Protein AF-A0A1W1YZW9-F1 (afdb_monomer)

Mean predicted aligned error: 17.68 Å

Secondary structure (DSSP, 8-state):
--------HHHHHHHHHHHTT-S-HHHHHHHHHHHHH-HHHHHHHHHHHHHHHHHHHHHHHHHHHHHHHHTT---------PPPP---TTSHHHHHHHHHHHHHHHHHTTS-HHHHHHHHH-------------SS-HHHHHHHHHHHTT-HHHHHHHHHHHHTT-TT-HHHHHHHHHHHHHTT-HHHHHHHHHHHHH-TTSTTHHHHHHHHHHHHHHTT-HHHHHHHHHHH--HHHHHHHHHHH-

Nearest PDB structures (foldseek):
  8ye5-assembly1_A  TM=8.222E-01  e=6.261E-03  Dehalobacter sp.
  8ye5-assembly1_B  TM=8.211E-01  e=6.557E-03  Dehalobacter sp.
  2ho1-assembly1_A  TM=9.171E-01  e=5.766E-02  Pseudomonas aeruginosa PAO1
  5lyn-assembly1_B  TM=6.777E-01  e=1.990E-02  Saccharomyces cerevisiae
  5lyp-assembly1_A  TM=6.737E-01  e=2.183E-02  Saccharomyces cerevisiae

Radius of gyration: 27.28 Å; Cα contacts (8 Å, |Δi|>4): 189; chains: 1; bounding box: 80×36×80 Å

pLDDT: mean 80.37, std 17.97, range [36.59, 98.19]

Organism: NCBI:txid504486

Structure (mmCIF, N/CA/C/O backbone):
data_AF-A0A1W1YZW9-F1
#
_entry.id   AF-A0A1W1YZW9-F1
#
loop_
_atom_site.group_PDB
_atom_site.id
_atom_site.type_symbol
_atom_site.label_atom_id
_atom_site.label_alt_id
_atom_site.label_comp_id
_atom_site.label_asym_id
_atom_site.label_entity_id
_atom_site.label_seq_id
_atom_site.pdbx_PDB_ins_code
_atom_site.Cartn_x
_atom_site.Cartn_y
_atom_site.Cartn_z
_atom_site.occupancy
_atom_site.B_iso_or_equiv
_atom_site.auth_seq_id
_atom_site.auth_comp_id
_atom_site.auth_asym_id
_atom_site.auth_atom_id
_atom_site.pdbx_PDB_model_num
ATOM 1 N N . MET A 1 1 ? 0.156 10.200 -59.600 1.00 37.00 1 MET A N 1
ATOM 2 C CA . MET A 1 1 ? 1.000 10.326 -58.395 1.00 37.00 1 MET A CA 1
ATOM 3 C C . MET A 1 1 ? 0.317 9.485 -57.343 1.00 37.00 1 MET A C 1
ATOM 5 O O . MET A 1 1 ? -0.665 9.929 -56.770 1.00 37.00 1 MET A O 1
ATOM 9 N N . GLU A 1 2 ? 0.715 8.224 -57.240 1.00 39.84 2 GLU A N 1
ATOM 10 C CA .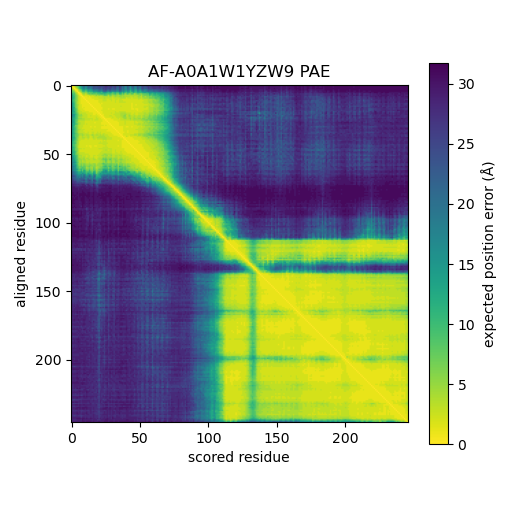 GLU A 1 2 ? 0.043 7.219 -56.419 1.00 39.84 2 GLU A CA 1
ATOM 11 C C . GLU A 1 2 ? 1.019 6.669 -55.372 1.00 39.84 2 GLU A C 1
ATOM 13 O O . GLU A 1 2 ? 2.175 6.396 -55.685 1.00 39.84 2 GLU A O 1
ATOM 18 N N . THR A 1 3 ? 0.473 6.527 -54.158 1.00 47.38 3 THR A N 1
ATOM 19 C CA . THR A 1 3 ? 0.883 5.701 -53.006 1.00 47.38 3 THR A CA 1
ATOM 20 C C . THR A 1 3 ? 2.141 6.072 -52.207 1.00 47.38 3 THR A C 1
ATOM 22 O O . THR A 1 3 ? 3.230 5.621 -52.531 1.00 47.38 3 THR A O 1
ATOM 25 N N . GLU A 1 4 ? 1.963 6.748 -51.060 1.00 48.66 4 GLU A N 1
ATOM 26 C CA . GLU A 1 4 ? 2.991 6.839 -49.996 1.00 48.66 4 GLU A CA 1
ATOM 27 C C . GLU A 1 4 ? 2.419 6.742 -48.556 1.00 48.66 4 GLU A C 1
ATOM 29 O O . GLU A 1 4 ? 3.016 7.213 -47.596 1.00 48.66 4 GLU A O 1
ATOM 34 N N . HIS A 1 5 ? 1.254 6.104 -48.375 1.00 52.72 5 HIS A N 1
ATOM 35 C CA . HIS A 1 5 ? 0.640 5.879 -47.049 1.00 52.72 5 HIS A CA 1
ATOM 36 C C . HIS A 1 5 ? 0.475 4.396 -46.680 1.00 52.72 5 HIS A C 1
ATOM 38 O O . HIS A 1 5 ? -0.314 4.058 -45.802 1.00 52.72 5 HIS A O 1
ATOM 44 N N . ASN A 1 6 ? 1.196 3.488 -47.342 1.00 61.97 6 ASN A N 1
ATOM 45 C CA . ASN A 1 6 ? 1.052 2.057 -47.084 1.00 61.97 6 ASN A CA 1
ATOM 46 C C . ASN A 1 6 ? 2.162 1.561 -46.145 1.00 61.97 6 ASN A C 1
ATOM 48 O O . ASN A 1 6 ? 3.298 1.359 -46.569 1.00 61.97 6 ASN A O 1
ATOM 52 N N . ILE A 1 7 ? 1.839 1.392 -44.861 1.00 71.50 7 ILE A N 1
ATOM 53 C CA . ILE A 1 7 ? 2.730 0.759 -43.881 1.00 71.50 7 ILE A CA 1
ATOM 54 C C . ILE A 1 7 ? 2.711 -0.751 -44.154 1.00 71.50 7 ILE A C 1
ATOM 56 O O . ILE A 1 7 ? 1.652 -1.376 -44.116 1.00 71.50 7 ILE A O 1
ATOM 60 N N . SER A 1 8 ? 3.873 -1.344 -44.441 1.00 82.19 8 SER A N 1
ATOM 61 C CA . SER A 1 8 ? 4.000 -2.805 -44.561 1.00 82.19 8 SER A CA 1
ATOM 62 C C . SER A 1 8 ? 3.572 -3.485 -43.259 1.00 82.19 8 SER A C 1
ATOM 64 O O . SER A 1 8 ? 3.849 -2.965 -42.180 1.00 82.19 8 SER A O 1
ATOM 66 N N . GLN A 1 9 ? 2.963 -4.669 -43.337 1.00 76.75 9 GLN A N 1
ATOM 67 C CA . GLN A 1 9 ? 2.585 -5.440 -42.151 1.00 76.75 9 GLN A CA 1
ATOM 68 C C . GLN A 1 9 ? 3.781 -5.670 -41.209 1.00 76.75 9 GLN A C 1
ATOM 70 O O . GLN A 1 9 ? 3.662 -5.473 -40.005 1.00 76.75 9 GLN A O 1
ATOM 75 N N . GLU A 1 10 ? 4.954 -5.992 -41.754 1.00 81.31 10 GLU A N 1
ATOM 76 C CA . GLU A 1 10 ? 6.184 -6.184 -40.972 1.00 81.31 10 GLU A CA 1
ATOM 77 C C . GLU A 1 10 ? 6.614 -4.897 -40.246 1.00 81.31 10 GLU A C 1
ATOM 79 O O . GLU A 1 10 ? 7.049 -4.919 -39.089 1.00 81.31 10 GLU A O 1
ATOM 84 N N . LEU A 1 11 ? 6.456 -3.750 -40.915 1.00 83.88 11 LEU A N 1
ATOM 85 C CA . LEU A 1 11 ? 6.762 -2.447 -40.337 1.00 83.88 11 LEU A CA 1
ATOM 86 C C . LEU A 1 11 ? 5.759 -2.096 -39.236 1.00 83.88 11 LEU A C 1
ATOM 88 O O . LEU A 1 11 ? 6.175 -1.658 -38.169 1.00 83.88 11 LEU A O 1
ATOM 92 N N . LEU A 1 12 ? 4.466 -2.349 -39.452 1.00 83.69 12 LEU A N 1
ATOM 93 C CA . LEU A 1 12 ? 3.428 -2.152 -38.443 1.00 83.69 12 LEU A CA 1
ATOM 94 C C . LEU A 1 12 ? 3.688 -3.013 -37.204 1.00 83.69 12 LEU A C 1
ATOM 96 O O . LEU A 1 12 ? 3.679 -2.488 -36.098 1.00 83.69 12 LEU A O 1
ATOM 100 N N . GLU A 1 13 ? 3.989 -4.302 -37.371 1.00 85.69 13 GLU A N 1
ATOM 101 C CA . GLU A 1 13 ? 4.309 -5.209 -36.260 1.00 85.69 13 GLU A CA 1
ATOM 102 C C . GLU A 1 13 ? 5.545 -4.741 -35.482 1.00 85.69 13 GLU A C 1
ATOM 104 O O . GLU A 1 13 ? 5.588 -4.815 -34.253 1.00 85.69 13 GLU A O 1
ATOM 109 N N . THR A 1 14 ? 6.542 -4.207 -36.187 1.00 87.62 14 THR A N 1
ATOM 110 C CA . THR A 1 14 ? 7.737 -3.617 -35.574 1.00 87.62 14 THR A CA 1
ATOM 111 C C . THR A 1 14 ? 7.384 -2.347 -34.795 1.00 87.62 14 THR A C 1
ATOM 113 O O . THR A 1 14 ? 7.753 -2.215 -33.629 1.00 87.62 14 THR A O 1
ATOM 116 N N . ILE A 1 15 ? 6.594 -1.439 -35.372 1.00 89.19 15 ILE A N 1
ATOM 117 C CA . ILE A 1 15 ? 6.104 -0.239 -34.677 1.00 89.19 15 ILE A CA 1
ATOM 118 C C . ILE A 1 15 ? 5.262 -0.636 -33.455 1.00 89.19 15 ILE A C 1
ATOM 120 O O . ILE A 1 15 ? 5.417 -0.059 -32.383 1.00 89.19 15 ILE A O 1
ATOM 124 N N . GLU A 1 16 ? 4.420 -1.660 -33.560 1.00 84.62 16 GLU A N 1
ATOM 125 C CA . GLU A 1 16 ? 3.642 -2.174 -32.437 1.00 84.62 16 GLU A CA 1
ATOM 126 C C . GLU A 1 16 ? 4.523 -2.712 -31.314 1.00 84.62 16 GLU A C 1
ATOM 128 O O . GLU A 1 16 ? 4.270 -2.390 -30.152 1.00 84.62 16 GLU A O 1
ATOM 133 N N . ARG A 1 17 ? 5.557 -3.504 -31.631 1.00 88.88 17 ARG A N 1
ATOM 134 C CA . ARG A 1 17 ? 6.497 -4.000 -30.614 1.00 88.88 17 ARG A CA 1
ATOM 135 C C . ARG A 1 17 ? 7.209 -2.850 -29.913 1.00 88.88 17 ARG A C 1
ATOM 137 O O . ARG A 1 17 ? 7.347 -2.887 -28.688 1.00 88.88 17 ARG A O 1
ATOM 144 N N . TYR A 1 18 ? 7.593 -1.820 -30.667 1.00 89.12 18 TYR A N 1
ATOM 145 C CA . TYR A 1 18 ? 8.173 -0.589 -30.134 1.00 89.12 18 TYR A CA 1
ATOM 146 C C . TYR A 1 18 ? 7.205 0.140 -29.185 1.00 89.12 18 TYR A C 1
ATOM 148 O O . TYR A 1 18 ? 7.567 0.419 -28.042 1.00 89.12 18 TYR A O 1
ATOM 156 N N . LEU A 1 19 ? 5.958 0.376 -29.614 1.00 85.12 19 LEU A N 1
ATOM 157 C CA . LEU A 1 19 ? 4.922 1.072 -28.833 1.00 85.12 19 LEU A CA 1
ATOM 158 C C . LEU A 1 19 ? 4.429 0.274 -27.615 1.00 85.12 19 LEU A C 1
ATOM 160 O O . LEU A 1 19 ? 3.944 0.860 -26.648 1.00 85.12 19 LEU A O 1
ATOM 164 N N . LYS A 1 20 ? 4.520 -1.060 -27.665 1.00 84.00 20 LYS A N 1
ATOM 165 C CA . LYS A 1 20 ? 4.182 -1.977 -26.562 1.00 84.00 20 LYS A CA 1
ATOM 166 C C . LYS A 1 20 ? 5.375 -2.275 -25.645 1.00 84.00 20 LYS A C 1
ATOM 168 O O . LYS A 1 20 ? 5.194 -2.995 -24.673 1.00 84.00 20 LYS A O 1
ATOM 173 N N . HIS A 1 21 ? 6.565 -1.746 -25.945 1.00 85.12 21 HIS A N 1
ATOM 174 C CA . HIS A 1 21 ? 7.812 -2.011 -25.213 1.00 85.12 21 HIS A CA 1
ATOM 175 C C . HIS A 1 21 ? 8.183 -3.505 -25.127 1.00 85.12 21 HIS A C 1
ATOM 177 O O . HIS A 1 21 ? 8.613 -3.992 -24.088 1.00 85.12 21 HIS A O 1
ATOM 183 N N . THR A 1 22 ? 8.024 -4.230 -26.237 1.00 86.00 22 THR A N 1
ATOM 184 C CA . THR A 1 22 ? 8.272 -5.687 -26.341 1.00 86.00 22 THR A CA 1
ATOM 185 C C . THR A 1 22 ? 9.434 -6.048 -27.278 1.00 86.00 22 THR A C 1
ATOM 187 O O . THR A 1 22 ? 9.585 -7.206 -27.645 1.00 86.00 22 THR A O 1
ATOM 190 N N . MET A 1 23 ? 10.238 -5.063 -27.694 1.00 87.25 23 MET A N 1
ATOM 191 C CA . MET A 1 23 ? 11.449 -5.287 -28.495 1.00 87.25 23 MET A CA 1
ATOM 192 C C . MET A 1 23 ? 12.621 -5.747 -27.632 1.00 87.25 23 MET A C 1
ATOM 194 O O . MET A 1 23 ? 12.807 -5.243 -26.523 1.00 87.25 23 MET A O 1
ATOM 198 N N . GLU A 1 24 ? 13.466 -6.607 -28.195 1.00 91.44 24 GLU A N 1
ATOM 199 C CA . GLU A 1 24 ? 14.748 -6.964 -27.584 1.00 91.44 24 GLU A CA 1
ATOM 200 C C . GLU A 1 24 ? 15.706 -5.751 -27.551 1.00 91.44 24 GLU A C 1
ATOM 202 O O . GLU A 1 24 ? 15.622 -4.878 -28.424 1.00 91.44 24 GLU A O 1
ATOM 207 N N . PRO A 1 25 ? 16.646 -5.662 -26.587 1.00 88.62 25 PRO A N 1
ATOM 208 C CA . PRO A 1 25 ? 17.508 -4.485 -26.414 1.00 88.62 25 PRO A CA 1
ATOM 209 C C . PRO A 1 25 ? 18.300 -4.078 -27.670 1.00 88.62 25 PRO A C 1
ATOM 211 O O . PRO A 1 25 ? 18.376 -2.889 -27.996 1.00 88.62 25 PRO A O 1
ATOM 214 N N . ASP A 1 26 ? 18.833 -5.056 -28.406 1.00 88.56 26 ASP A N 1
ATOM 215 C CA . ASP A 1 26 ? 19.629 -4.830 -29.621 1.00 88.56 26 ASP A CA 1
ATOM 216 C C . ASP A 1 26 ? 18.762 -4.370 -30.810 1.00 88.56 26 ASP A C 1
ATOM 218 O O . ASP A 1 26 ? 19.150 -3.490 -31.593 1.00 88.56 26 ASP A O 1
ATOM 222 N N . GLU A 1 27 ? 17.546 -4.919 -30.920 1.00 89.62 27 GLU A N 1
ATOM 223 C CA . GLU A 1 27 ? 16.537 -4.509 -31.905 1.00 89.62 27 GLU A CA 1
ATOM 224 C C . GLU A 1 27 ? 16.086 -3.070 -31.628 1.00 89.62 27 GLU A C 1
ATOM 226 O O . GLU A 1 27 ? 16.069 -2.232 -32.535 1.00 89.62 27 GLU A O 1
ATOM 231 N N . LEU A 1 28 ? 15.803 -2.753 -30.360 1.00 88.75 28 LEU A N 1
ATOM 232 C CA . LEU A 1 28 ? 15.365 -1.432 -29.919 1.00 88.75 28 LEU A CA 1
ATOM 233 C C . LEU A 1 28 ? 16.416 -0.353 -30.205 1.00 88.75 28 LEU A C 1
ATOM 235 O O . LEU A 1 28 ? 16.063 0.733 -30.669 1.00 88.75 28 LEU A O 1
ATOM 239 N N . ALA A 1 29 ? 17.696 -0.631 -29.941 1.00 91.00 29 ALA A N 1
ATOM 240 C CA . ALA A 1 29 ? 18.783 0.311 -30.212 1.00 91.00 29 ALA A CA 1
ATOM 241 C C . ALA A 1 29 ? 18.890 0.618 -31.715 1.00 91.00 29 ALA A C 1
ATOM 243 O O . ALA A 1 29 ? 18.931 1.784 -32.124 1.00 91.00 29 ALA A O 1
ATOM 244 N N . THR A 1 30 ? 18.839 -0.431 -32.540 1.00 92.19 30 THR A N 1
ATOM 245 C CA . THR A 1 30 ? 18.867 -0.322 -34.005 1.00 92.19 30 THR A CA 1
ATOM 246 C C . THR A 1 30 ? 17.661 0.455 -34.532 1.00 92.19 30 THR A C 1
ATOM 248 O O . THR A 1 30 ? 17.805 1.335 -35.385 1.00 92.19 30 THR A O 1
ATOM 251 N N . PHE A 1 31 ? 16.468 0.166 -34.010 1.00 92.62 31 PHE A N 1
ATOM 252 C CA . PHE A 1 31 ? 15.231 0.833 -34.400 1.00 92.62 31 PHE A CA 1
ATOM 253 C C . PHE A 1 31 ? 15.233 2.316 -34.012 1.00 92.62 31 PHE A C 1
ATOM 255 O O . PHE A 1 31 ? 14.914 3.159 -34.846 1.00 92.62 31 PHE A O 1
ATOM 262 N N . LYS A 1 32 ? 15.689 2.663 -32.800 1.00 90.25 32 LYS A N 1
ATOM 263 C CA . LYS A 1 32 ? 15.845 4.064 -32.363 1.00 90.25 32 LYS A CA 1
ATOM 264 C C . LYS A 1 32 ? 16.806 4.844 -33.257 1.00 90.25 32 LYS A C 1
ATOM 266 O O . LYS A 1 32 ? 16.493 5.958 -33.659 1.00 90.25 32 LYS A O 1
ATOM 271 N N . THR A 1 33 ? 17.934 4.242 -33.639 1.00 92.75 33 THR A N 1
ATOM 272 C CA . THR A 1 33 ? 18.869 4.883 -34.579 1.00 92.75 33 THR A CA 1
ATOM 273 C C . THR A 1 33 ? 18.237 5.108 -35.958 1.00 92.75 33 THR A C 1
ATOM 275 O O . THR A 1 33 ? 18.506 6.128 -36.591 1.00 92.75 33 THR A O 1
ATOM 278 N N . LYS A 1 34 ? 17.397 4.182 -36.446 1.00 91.50 34 LYS A N 1
ATOM 279 C CA . LYS A 1 34 ? 16.638 4.382 -37.695 1.00 91.50 34 LYS A CA 1
ATOM 280 C C . LYS A 1 34 ? 15.616 5.511 -37.549 1.00 91.50 34 LYS A C 1
ATOM 282 O O . LYS A 1 34 ? 15.534 6.357 -38.430 1.00 91.50 34 LYS A O 1
ATOM 287 N N . LEU A 1 35 ? 14.915 5.568 -36.419 1.00 91.19 35 LEU A N 1
ATOM 288 C CA . LEU A 1 35 ? 13.912 6.589 -36.106 1.00 91.19 35 LEU A CA 1
ATOM 289 C C . LEU A 1 35 ? 14.491 8.014 -36.066 1.00 91.19 35 LEU A C 1
ATOM 291 O O . LEU A 1 35 ? 13.830 8.963 -36.473 1.00 91.19 35 LEU A O 1
ATOM 295 N N . GLU A 1 36 ? 15.729 8.171 -35.592 1.00 89.94 36 GLU A N 1
ATOM 296 C CA . GLU A 1 36 ? 16.427 9.466 -35.575 1.00 89.94 36 GLU A CA 1
ATOM 297 C C . GLU A 1 36 ? 16.876 9.924 -36.967 1.00 89.94 36 GLU A C 1
ATOM 299 O O . GLU A 1 36 ? 16.954 11.123 -37.233 1.00 89.94 36 GLU A O 1
ATOM 304 N N . LYS A 1 37 ? 17.193 8.973 -37.850 1.00 91.75 37 LYS A N 1
ATOM 305 C CA . LYS A 1 37 ? 17.736 9.241 -39.189 1.00 91.75 37 LYS A CA 1
ATOM 306 C C . LYS A 1 37 ? 16.664 9.358 -40.266 1.00 91.75 37 LYS A C 1
ATOM 308 O O . LYS A 1 37 ? 16.939 9.948 -41.307 1.00 91.75 37 LYS A O 1
ATOM 313 N N . ASP A 1 38 ? 15.481 8.800 -40.028 1.00 92.56 38 ASP A N 1
ATOM 314 C CA . ASP A 1 38 ? 14.385 8.738 -40.988 1.00 92.56 38 ASP A CA 1
ATOM 315 C C . ASP A 1 38 ? 13.140 9.491 -40.470 1.00 92.56 38 ASP A C 1
ATOM 317 O O . ASP A 1 38 ? 12.352 8.952 -39.683 1.00 92.56 38 ASP A O 1
ATOM 321 N N . PRO A 1 39 ? 12.930 10.745 -40.920 1.00 89.19 39 PRO A N 1
ATOM 322 C CA . PRO A 1 39 ? 11.749 11.531 -40.571 1.00 89.19 39 PRO A CA 1
ATOM 323 C C . PRO A 1 39 ? 10.423 10.904 -41.022 1.00 89.19 39 PRO A C 1
ATOM 325 O O . PRO A 1 39 ? 9.395 11.147 -40.390 1.00 89.19 39 PRO A O 1
ATOM 328 N N . VAL A 1 40 ? 10.424 10.107 -42.097 1.00 88.25 40 VAL A N 1
ATOM 329 C CA . VAL A 1 40 ? 9.214 9.445 -42.610 1.00 88.25 40 VAL A CA 1
ATOM 330 C C . VAL A 1 40 ? 8.805 8.328 -41.658 1.00 88.25 40 VAL A C 1
ATOM 332 O O . VAL A 1 40 ? 7.648 8.272 -41.242 1.00 88.25 40 VAL A O 1
ATOM 335 N N . LEU A 1 41 ? 9.768 7.505 -41.234 1.00 88.38 41 LEU A N 1
ATOM 336 C CA . LEU A 1 41 ? 9.550 6.467 -40.226 1.00 88.38 41 LEU A CA 1
ATOM 337 C C . LEU A 1 41 ? 9.045 7.057 -38.905 1.00 88.38 41 LEU A C 1
ATOM 339 O O . LEU A 1 41 ? 8.146 6.498 -38.278 1.00 88.38 41 LEU A O 1
ATOM 343 N N . LYS A 1 42 ? 9.590 8.205 -38.489 1.00 90.25 42 LYS A N 1
ATOM 344 C CA . LYS A 1 42 ? 9.125 8.904 -37.287 1.00 90.25 42 LYS A CA 1
ATOM 345 C C . LYS A 1 42 ? 7.653 9.301 -37.385 1.00 90.25 42 LYS A C 1
ATOM 347 O O . LYS A 1 42 ? 6.886 8.975 -36.484 1.00 90.25 42 LYS A O 1
ATOM 352 N N . ASN A 1 43 ? 7.250 9.921 -38.492 1.00 89.56 43 ASN A N 1
ATOM 353 C CA . ASN A 1 43 ? 5.850 10.289 -38.709 1.00 89.56 43 ASN A CA 1
ATOM 354 C C . ASN A 1 43 ? 4.933 9.054 -38.719 1.00 89.56 43 ASN A C 1
ATOM 356 O O . ASN A 1 43 ? 3.873 9.076 -38.106 1.00 89.56 43 ASN A O 1
ATOM 360 N N . GLN A 1 44 ? 5.362 7.945 -39.330 1.00 87.25 44 GLN A N 1
ATOM 361 C CA . GLN A 1 44 ? 4.596 6.691 -39.332 1.00 87.25 44 GLN A CA 1
ATOM 362 C C . GLN A 1 44 ? 4.410 6.105 -37.924 1.00 87.25 44 GLN A C 1
ATOM 364 O O . GLN A 1 44 ? 3.342 5.570 -37.610 1.00 87.25 44 GLN A O 1
ATOM 369 N N . VAL A 1 45 ? 5.429 6.207 -37.065 1.00 90.56 45 VAL A N 1
ATOM 370 C CA . VAL A 1 45 ? 5.341 5.805 -35.652 1.00 90.56 45 VAL A CA 1
ATOM 371 C C . VAL A 1 45 ? 4.365 6.700 -34.895 1.00 90.56 45 VAL A C 1
ATOM 373 O O . VAL A 1 45 ? 3.516 6.179 -34.169 1.00 90.56 45 VAL A O 1
ATOM 376 N N . ASP A 1 46 ? 4.451 8.015 -35.090 1.00 88.62 46 ASP A N 1
ATOM 377 C CA . ASP A 1 46 ? 3.586 8.994 -34.426 1.00 88.62 46 ASP A CA 1
ATOM 378 C C . ASP A 1 46 ? 2.110 8.814 -34.838 1.00 88.62 46 ASP A C 1
ATOM 380 O O . ASP A 1 46 ? 1.226 8.742 -33.976 1.00 88.62 46 ASP A O 1
ATOM 384 N N . ASP A 1 47 ? 1.841 8.627 -36.133 1.00 86.69 47 ASP A N 1
ATOM 385 C CA . ASP A 1 47 ? 0.502 8.351 -36.671 1.00 86.69 47 ASP A CA 1
ATOM 386 C C . ASP A 1 47 ? -0.074 7.049 -36.094 1.00 86.69 47 ASP A C 1
ATOM 388 O O . ASP A 1 47 ? -1.218 6.994 -35.626 1.00 86.69 47 ASP A O 1
ATOM 392 N N . THR A 1 48 ? 0.740 5.991 -36.061 1.00 84.31 48 THR A N 1
ATOM 393 C CA . THR A 1 48 ? 0.341 4.693 -35.501 1.00 84.31 48 THR A CA 1
ATOM 394 C C . THR A 1 48 ? 0.053 4.812 -34.003 1.00 84.31 48 THR A C 1
ATOM 396 O O . THR A 1 48 ? -0.965 4.305 -33.520 1.00 84.31 48 THR A O 1
ATOM 399 N N . ALA A 1 49 ? 0.884 5.543 -33.256 1.00 85.75 49 ALA A N 1
ATOM 400 C CA . ALA A 1 49 ? 0.670 5.804 -31.835 1.00 85.75 49 ALA A CA 1
ATOM 401 C C . ALA A 1 49 ? -0.650 6.551 -31.578 1.00 85.75 49 ALA A C 1
ATOM 403 O O . ALA A 1 49 ? -1.393 6.203 -30.650 1.00 85.75 49 ALA A O 1
ATOM 404 N N . MET A 1 50 ? -0.981 7.532 -32.424 1.00 83.44 50 MET A N 1
ATOM 405 C CA . MET A 1 50 ? -2.237 8.281 -32.349 1.00 83.44 50 MET A CA 1
ATOM 406 C C . MET A 1 50 ? -3.456 7.375 -32.574 1.00 83.44 50 MET A C 1
ATOM 408 O O . MET A 1 50 ? -4.416 7.434 -31.797 1.00 83.44 50 MET A O 1
ATOM 412 N N . ILE A 1 51 ? -3.402 6.486 -33.572 1.00 82.50 51 ILE A N 1
ATOM 413 C CA . ILE A 1 51 ? -4.461 5.501 -33.850 1.00 82.50 51 ILE A CA 1
ATOM 414 C C . ILE A 1 51 ? -4.650 4.559 -32.655 1.00 82.50 51 ILE A C 1
ATOM 416 O O . ILE A 1 51 ? -5.774 4.391 -32.171 1.00 82.50 51 ILE A O 1
ATOM 420 N N . PHE A 1 52 ? -3.564 3.994 -32.118 1.00 77.69 52 PHE A N 1
ATOM 421 C CA . PHE A 1 52 ? -3.628 3.115 -30.945 1.00 77.69 52 PHE A CA 1
ATOM 422 C C . PHE A 1 52 ? -4.225 3.814 -29.722 1.00 77.69 52 PHE A C 1
ATOM 424 O O . PHE A 1 52 ? -5.021 3.213 -28.997 1.00 77.69 52 PHE A O 1
ATOM 431 N N . SER A 1 53 ? -3.878 5.082 -29.498 1.00 71.81 53 SER A N 1
ATOM 432 C CA . SER A 1 53 ? -4.460 5.898 -28.428 1.00 71.81 53 SER A CA 1
ATOM 433 C C . SER A 1 53 ? -5.971 6.090 -28.618 1.00 71.81 53 SER A C 1
ATOM 435 O O . SER A 1 53 ? -6.752 5.871 -27.686 1.00 71.81 53 SER A O 1
ATOM 437 N N . GLY A 1 54 ? -6.407 6.399 -29.845 1.00 78.25 54 GLY A N 1
ATOM 438 C CA . GLY A 1 54 ? -7.824 6.511 -30.204 1.00 78.25 54 GLY A CA 1
ATOM 439 C C . GLY A 1 54 ? -8.608 5.214 -29.977 1.00 78.25 54 GLY A C 1
ATOM 440 O O . GLY A 1 54 ? -9.673 5.242 -29.357 1.00 78.25 54 GLY A O 1
ATOM 441 N N . ILE A 1 55 ? -8.056 4.071 -30.398 1.00 77.00 55 ILE A N 1
ATOM 442 C CA . ILE A 1 55 ? -8.661 2.743 -30.198 1.00 77.00 55 ILE A CA 1
ATOM 443 C C . ILE A 1 55 ? -8.761 2.414 -28.707 1.00 77.00 55 ILE A C 1
ATOM 445 O O . ILE A 1 55 ? -9.837 2.042 -28.236 1.00 77.00 55 ILE A O 1
ATOM 449 N N . LYS A 1 56 ? -7.680 2.597 -27.935 1.00 69.38 56 LYS A N 1
ATOM 450 C CA . LYS A 1 56 ? -7.684 2.370 -26.477 1.00 69.38 56 LYS A CA 1
ATOM 451 C C . LYS A 1 56 ? -8.760 3.210 -25.790 1.00 69.38 56 LYS A C 1
ATOM 453 O O . LYS A 1 56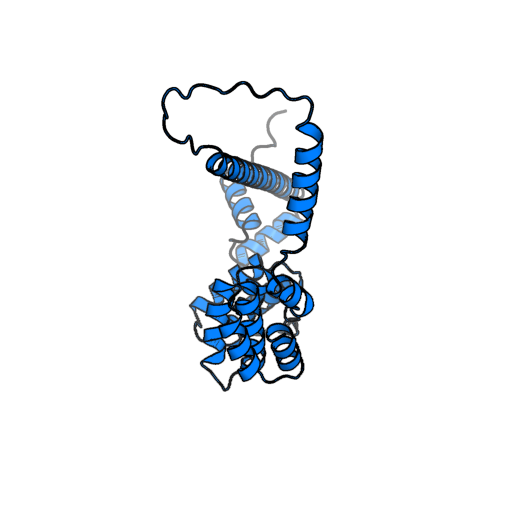 ? -9.509 2.685 -24.968 1.00 69.38 56 LYS A O 1
ATOM 458 N N . LYS A 1 57 ? -8.886 4.486 -26.168 1.00 74.19 57 LYS A N 1
ATOM 459 C CA . LYS A 1 57 ? -9.912 5.398 -25.643 1.00 74.19 57 LYS A CA 1
ATOM 460 C C . LYS A 1 57 ? -11.330 4.942 -25.998 1.00 74.19 57 LYS A C 1
ATOM 462 O O . LYS A 1 57 ? -12.206 4.977 -25.138 1.00 74.19 57 LYS A O 1
ATOM 467 N N . ALA A 1 58 ? -11.560 4.498 -27.233 1.00 76.44 58 ALA A N 1
ATOM 468 C CA . ALA A 1 58 ? -12.861 3.995 -27.673 1.00 76.44 58 ALA A CA 1
ATOM 469 C C . ALA A 1 58 ? -13.252 2.693 -26.956 1.00 76.44 58 ALA A C 1
ATOM 471 O O . ALA A 1 58 ? -14.383 2.566 -26.491 1.00 76.44 58 ALA A O 1
ATOM 472 N N . VAL A 1 59 ? -12.309 1.758 -26.805 1.00 72.94 59 VAL A N 1
ATOM 473 C CA . VAL A 1 59 ? -12.515 0.503 -26.064 1.00 72.94 59 VAL A CA 1
ATOM 474 C C . VAL A 1 59 ? -12.789 0.779 -24.588 1.00 72.94 59 VAL A C 1
ATOM 476 O O . VAL A 1 59 ? -13.702 0.185 -24.024 1.00 72.94 59 VAL A O 1
ATOM 479 N N . LEU A 1 60 ? -12.042 1.692 -23.962 1.00 67.06 60 LEU A N 1
ATOM 480 C CA . LEU A 1 60 ? -12.271 2.090 -22.573 1.00 67.06 60 LEU A CA 1
ATOM 481 C C . LEU A 1 60 ? -13.661 2.711 -22.392 1.00 67.06 60 LEU A C 1
ATOM 483 O O . LEU A 1 60 ? -14.381 2.329 -21.476 1.00 67.06 60 LEU A O 1
ATOM 487 N N . LYS A 1 61 ? -14.058 3.616 -23.297 1.00 73.81 61 LYS A N 1
ATOM 488 C CA . LYS A 1 61 ? -15.393 4.226 -23.294 1.00 73.81 61 LYS A CA 1
ATOM 489 C C . LYS A 1 61 ? -16.500 3.180 -23.453 1.00 73.81 61 LYS A C 1
ATOM 491 O O . LYS A 1 61 ? -17.453 3.201 -22.691 1.00 73.81 61 LYS A O 1
ATOM 496 N N . ASN A 1 62 ? -16.349 2.237 -24.380 1.00 74.38 62 ASN A N 1
ATOM 497 C CA . ASN A 1 62 ? -17.314 1.153 -24.563 1.00 74.38 62 ASN A CA 1
ATOM 498 C C . ASN A 1 62 ? -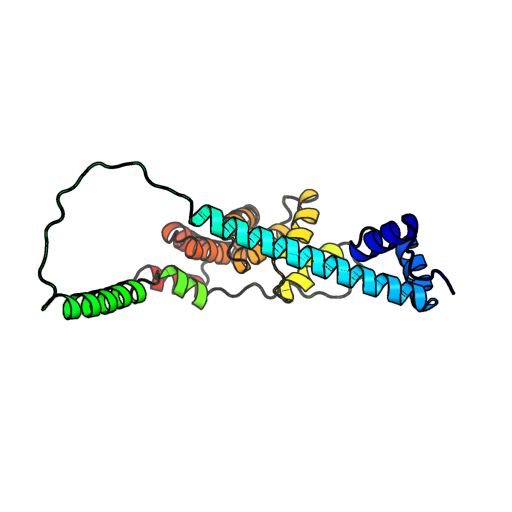17.410 0.265 -23.308 1.00 74.38 62 ASN A C 1
ATOM 500 O O . ASN A 1 62 ? -18.507 -0.016 -22.840 1.00 74.38 62 ASN A O 1
ATOM 504 N N . LYS A 1 63 ? -16.272 -0.097 -22.696 1.00 68.75 63 LYS A N 1
ATOM 505 C CA . LYS A 1 63 ? -16.258 -0.840 -21.424 1.00 68.75 63 LYS A CA 1
ATOM 506 C C . LYS A 1 63 ? -16.987 -0.090 -20.304 1.00 68.75 63 LYS A C 1
ATOM 508 O O . LYS A 1 63 ? -17.694 -0.728 -19.535 1.00 68.75 63 LYS A O 1
ATOM 513 N N . LEU A 1 64 ? -16.837 1.234 -20.226 1.00 64.19 64 LEU A N 1
ATOM 514 C CA . LEU A 1 64 ? -17.571 2.086 -19.282 1.00 64.19 64 LEU A CA 1
ATOM 515 C C . LEU A 1 64 ? -19.081 2.097 -19.575 1.00 64.19 64 LEU A C 1
ATOM 517 O O . LEU A 1 64 ? -19.875 1.933 -18.653 1.00 64.19 64 LEU A O 1
ATOM 521 N N . ASP A 1 65 ? -19.481 2.222 -20.842 1.00 67.12 65 ASP A N 1
ATOM 522 C CA . ASP A 1 65 ? -20.892 2.213 -21.254 1.00 67.12 65 ASP A CA 1
ATOM 523 C C . ASP A 1 65 ? -21.571 0.860 -20.940 1.00 67.12 65 ASP A C 1
ATOM 525 O O . ASP A 1 65 ? -22.702 0.829 -20.451 1.00 67.12 65 ASP A O 1
ATOM 529 N N . VAL A 1 66 ? -20.863 -0.260 -21.136 1.00 63.34 66 VAL A N 1
ATOM 530 C CA . VAL A 1 66 ? -21.341 -1.608 -20.770 1.00 63.34 66 VAL A CA 1
ATOM 531 C C . VAL A 1 66 ? -21.510 -1.748 -19.252 1.00 63.34 66 VAL A C 1
ATOM 533 O O . VAL A 1 66 ? -22.519 -2.279 -18.788 1.00 63.34 66 VAL A O 1
ATOM 536 N N . LEU A 1 67 ? -20.592 -1.186 -18.463 1.00 53.03 67 LEU A N 1
ATOM 537 C CA . LEU A 1 67 ? -20.674 -1.188 -16.997 1.00 53.03 67 LEU A CA 1
ATOM 538 C C . LEU A 1 67 ? -21.885 -0.385 -16.479 1.00 53.03 67 LEU A C 1
ATOM 540 O O . LEU A 1 67 ? -22.481 -0.739 -15.463 1.00 53.03 67 LEU A O 1
ATOM 544 N N . HIS A 1 68 ? -22.303 0.659 -17.203 1.00 47.28 68 HIS A N 1
ATOM 545 C CA . HIS A 1 68 ? -23.535 1.401 -16.913 1.00 47.28 68 HIS A CA 1
ATOM 546 C C . HIS A 1 68 ? -24.817 0.660 -17.343 1.00 47.28 68 HIS A C 1
ATOM 548 O O . HIS A 1 68 ? -25.875 0.871 -16.739 1.00 47.28 68 HIS A O 1
ATOM 554 N N . SER A 1 69 ? -24.742 -0.233 -18.338 1.00 51.81 69 SER A N 1
ATOM 555 C CA . SER A 1 69 ? -25.883 -1.061 -18.758 1.00 51.81 69 SER A CA 1
ATOM 556 C C . SER A 1 69 ? -26.200 -2.203 -17.780 1.00 51.81 69 SER A C 1
ATOM 558 O O . SER A 1 69 ? -27.372 -2.423 -17.474 1.00 51.81 69 SER A O 1
ATOM 560 N N . ASP A 1 70 ? -25.187 -2.819 -17.159 1.00 49.72 70 ASP A N 1
ATOM 561 C CA . ASP A 1 70 ? -25.385 -3.878 -16.150 1.00 49.72 70 ASP A CA 1
ATOM 562 C C . ASP A 1 70 ? -26.030 -3.365 -14.845 1.00 49.72 70 ASP A C 1
ATOM 564 O O . ASP A 1 70 ? -26.661 -4.123 -14.107 1.00 49.72 70 ASP A O 1
ATOM 568 N N . LEU A 1 71 ? -25.943 -2.058 -14.568 1.00 49.53 71 LEU A N 1
ATOM 569 C CA . LEU A 1 71 ? -26.598 -1.427 -13.415 1.00 49.53 71 LEU A CA 1
ATOM 570 C C . LEU A 1 71 ? -28.057 -1.021 -13.683 1.00 49.53 71 LEU A C 1
ATOM 572 O O . LEU A 1 71 ? -28.781 -0.707 -12.736 1.00 49.53 71 LEU A O 1
ATOM 576 N N . THR A 1 72 ? -28.512 -1.023 -14.941 1.00 47.44 72 THR A N 1
ATOM 577 C CA . THR A 1 72 ? -29.862 -0.556 -15.315 1.00 47.44 72 THR A CA 1
ATOM 578 C C . THR A 1 72 ? -30.780 -1.639 -15.879 1.00 47.44 72 THR A C 1
ATOM 580 O O . THR A 1 72 ? -31.966 -1.373 -16.078 1.00 47.44 72 THR A O 1
ATOM 583 N N . GLU A 1 73 ? -30.311 -2.881 -16.025 1.00 44.88 73 GLU A N 1
ATOM 584 C CA . GLU A 1 73 ? -31.123 -3.984 -16.552 1.00 44.88 73 GLU A CA 1
ATOM 585 C C . GLU A 1 73 ? -31.443 -5.090 -15.528 1.00 44.88 73 GLU A C 1
ATOM 587 O O . GLU A 1 73 ? -31.439 -6.275 -15.830 1.00 44.88 73 GLU A O 1
ATOM 592 N N . ASN A 1 74 ? -31.845 -4.708 -14.311 1.00 41.00 74 ASN A N 1
ATOM 593 C CA . ASN A 1 74 ? -32.647 -5.584 -13.448 1.00 41.00 74 ASN A CA 1
ATOM 594 C C . ASN A 1 74 ? -34.131 -5.209 -13.552 1.00 41.00 74 ASN A C 1
ATOM 596 O O . ASN A 1 74 ? -34.698 -4.521 -12.699 1.00 41.00 74 ASN A O 1
ATOM 600 N N . LYS A 1 75 ? -34.793 -5.694 -14.612 1.00 46.97 75 LYS A N 1
ATOM 601 C CA . LYS A 1 75 ? -36.261 -5.776 -14.649 1.00 46.97 75 LYS A CA 1
ATOM 602 C C . LYS A 1 75 ? -36.730 -6.750 -13.566 1.00 46.97 75 LYS A C 1
ATOM 604 O O . LYS A 1 75 ? -36.696 -7.965 -13.739 1.00 46.97 75 LYS A O 1
ATOM 609 N N . ALA A 1 76 ? -37.195 -6.190 -12.453 1.00 36.59 76 ALA A N 1
ATOM 610 C CA . ALA A 1 76 ? -37.921 -6.904 -11.411 1.00 36.59 76 ALA A CA 1
ATOM 611 C C . ALA A 1 76 ? -39.226 -7.533 -11.959 1.00 36.59 76 ALA A C 1
ATOM 613 O O . ALA A 1 76 ? -39.830 -7.005 -12.900 1.00 36.59 76 ALA A O 1
ATOM 614 N N . PRO A 1 77 ? -39.680 -8.660 -11.381 1.00 43.06 77 PRO A N 1
ATOM 615 C CA . PRO A 1 77 ? -40.717 -9.497 -11.959 1.00 43.06 77 PRO A CA 1
ATOM 616 C C . PRO A 1 77 ? -42.118 -8.899 -11.802 1.00 43.06 77 PRO A C 1
ATOM 618 O O . PRO A 1 77 ? -42.461 -8.244 -10.818 1.00 43.06 77 PRO A O 1
ATOM 621 N N . ASN A 1 78 ? -42.929 -9.220 -12.805 1.00 52.31 78 ASN A N 1
ATOM 622 C CA . ASN A 1 78 ? -44.375 -9.083 -12.907 1.00 52.31 78 ASN A CA 1
ATOM 623 C C . ASN A 1 78 ? -45.096 -9.175 -11.540 1.00 52.31 78 ASN A C 1
ATOM 625 O O . ASN A 1 78 ? -45.134 -10.241 -10.922 1.00 52.31 78 ASN A O 1
ATOM 629 N N . LYS A 1 79 ? -45.711 -8.077 -11.075 1.00 40.22 79 LYS A N 1
ATOM 630 C CA . LYS A 1 79 ? -46.680 -8.096 -9.966 1.00 40.22 79 LYS A CA 1
ATOM 631 C C . LYS A 1 79 ? -47.995 -7.461 -10.397 1.00 40.22 79 LYS A C 1
ATOM 633 O O . LYS A 1 79 ? -48.040 -6.367 -10.950 1.00 40.22 79 LYS A O 1
ATOM 638 N N . GLY A 1 80 ? -49.054 -8.226 -10.152 1.00 43.66 80 GLY A N 1
ATOM 639 C CA . GLY A 1 80 ? -50.418 -7.963 -10.570 1.00 43.66 80 GLY A CA 1
ATOM 640 C C . GLY A 1 80 ? -51.053 -6.702 -9.985 1.00 43.66 80 GLY A C 1
ATOM 641 O O . GLY A 1 80 ? -50.563 -6.067 -9.057 1.00 43.66 80 GLY A O 1
ATOM 642 N N . LYS A 1 81 ? -52.200 -6.393 -10.590 1.00 47.88 81 LYS A N 1
ATOM 643 C CA . LYS A 1 81 ? -53.094 -5.254 -10.369 1.00 47.88 81 LYS A CA 1
ATOM 644 C C . LYS A 1 81 ? -53.202 -4.842 -8.893 1.00 47.88 81 LYS A C 1
ATOM 646 O O . LYS A 1 81 ? -53.898 -5.493 -8.118 1.00 47.88 81 LYS A O 1
ATOM 651 N N . THR A 1 82 ? -52.625 -3.700 -8.534 1.00 42.97 82 THR A N 1
ATOM 652 C CA . THR A 1 82 ? -52.934 -2.993 -7.285 1.00 42.97 82 THR A CA 1
ATOM 653 C C . THR A 1 82 ? -53.826 -1.787 -7.575 1.00 42.97 82 THR A C 1
ATOM 655 O O . THR A 1 82 ? -53.571 -0.984 -8.471 1.00 42.97 82 THR A O 1
ATOM 658 N N . LYS A 1 83 ? -54.934 -1.688 -6.828 1.00 45.50 83 LYS A N 1
ATOM 659 C CA . LYS A 1 83 ? -55.848 -0.541 -6.853 1.00 45.50 83 LYS A CA 1
ATOM 660 C C . LYS A 1 83 ? -55.090 0.704 -6.390 1.00 45.50 83 LYS A C 1
ATOM 662 O O . LYS A 1 83 ? -54.595 0.741 -5.268 1.00 45.50 83 LYS A O 1
ATOM 667 N N . VAL A 1 84 ? -55.021 1.715 -7.249 1.00 45.12 84 VAL A N 1
ATOM 668 C CA . VAL A 1 84 ? -54.328 2.975 -6.966 1.00 45.12 84 VAL A CA 1
ATOM 669 C C . VAL A 1 84 ? -55.226 3.861 -6.098 1.00 45.12 84 VAL A C 1
ATOM 671 O O . VAL A 1 84 ? -56.321 4.243 -6.516 1.00 45.12 84 VAL A O 1
ATOM 674 N N . PHE A 1 85 ? -54.777 4.174 -4.883 1.00 53.56 85 PHE A N 1
ATOM 675 C CA . PHE A 1 85 ? -55.430 5.134 -3.993 1.00 53.56 85 PHE A CA 1
ATOM 676 C C . PHE A 1 85 ? -55.139 6.552 -4.507 1.00 53.56 85 PHE A C 1
ATOM 678 O O . PHE A 1 85 ? -53.980 6.944 -4.635 1.00 53.56 85 PHE A O 1
ATOM 685 N N . LYS A 1 86 ? -56.176 7.330 -4.834 1.00 47.81 86 LYS A N 1
ATOM 686 C CA . LYS A 1 86 ? -56.018 8.731 -5.256 1.00 47.81 86 LYS A CA 1
ATOM 687 C C . LYS A 1 86 ? -55.837 9.613 -4.016 1.00 47.81 86 LYS A C 1
ATOM 689 O O . LYS A 1 86 ? -56.827 9.978 -3.388 1.00 47.81 86 LYS A O 1
ATOM 694 N N . LEU A 1 87 ? -54.596 9.948 -3.653 1.00 55.00 87 LEU A N 1
ATOM 695 C CA . LEU A 1 87 ? -54.320 10.983 -2.647 1.00 55.00 87 LEU A CA 1
ATOM 696 C C . LEU A 1 87 ? -54.340 12.387 -3.275 1.00 55.00 87 LEU A C 1
ATOM 698 O O . LEU A 1 87 ? -53.867 12.591 -4.390 1.00 55.00 87 LEU A O 1
ATOM 702 N N . ASN A 1 88 ? -54.897 13.354 -2.543 1.00 60.28 88 ASN A N 1
ATOM 703 C CA . ASN A 1 88 ? -55.061 14.746 -2.961 1.00 60.28 88 ASN A CA 1
ATOM 704 C C . ASN A 1 88 ? -53.823 15.587 -2.573 1.00 60.28 88 ASN A C 1
ATOM 706 O O . ASN A 1 88 ? -53.575 15.844 -1.397 1.00 60.28 88 ASN A O 1
ATOM 710 N N . PHE A 1 89 ? -53.046 16.016 -3.571 1.00 51.19 89 PHE A N 1
ATOM 711 C CA . PHE A 1 89 ? -51.689 16.582 -3.466 1.00 51.19 89 PHE A CA 1
ATOM 712 C C . PHE A 1 89 ? -51.616 18.098 -3.171 1.00 51.19 89 PHE A C 1
ATOM 714 O O . PHE A 1 89 ? -50.765 18.791 -3.723 1.00 51.19 89 PHE A O 1
ATOM 721 N N . LYS A 1 90 ? -52.467 18.660 -2.302 1.00 53.44 90 LYS A N 1
ATOM 722 C CA . LYS A 1 90 ? -52.325 20.086 -1.916 1.00 53.44 90 LYS A CA 1
ATOM 723 C C . LYS A 1 90 ? -51.483 20.340 -0.656 1.00 53.44 90 LYS A C 1
ATOM 725 O O . LYS A 1 90 ? -51.074 21.474 -0.453 1.00 53.44 90 LYS A O 1
ATOM 730 N N . SER A 1 91 ? -51.158 19.316 0.140 1.00 55.16 91 SER A N 1
ATOM 731 C CA . SER A 1 91 ? -50.317 19.449 1.349 1.00 55.16 91 SER A CA 1
ATOM 732 C C . SER A 1 91 ? -48.987 18.678 1.308 1.00 55.16 91 SER A C 1
ATOM 734 O O . SER A 1 91 ? -48.176 18.819 2.219 1.00 55.16 91 SER A O 1
ATOM 736 N N . LEU A 1 92 ? -48.728 17.877 0.265 1.00 49.69 92 LEU A N 1
ATOM 737 C CA . LEU A 1 92 ? -47.600 16.930 0.250 1.00 49.69 92 LEU A CA 1
ATOM 738 C C . LEU A 1 92 ? -46.279 17.502 -0.306 1.00 49.69 92 LEU A C 1
ATOM 740 O O . LEU A 1 92 ? -45.240 16.861 -0.175 1.00 49.69 92 LEU A O 1
ATOM 744 N N . SER A 1 93 ? -46.279 18.704 -0.893 1.00 48.97 93 SER A N 1
ATOM 745 C CA . SER A 1 93 ? -45.063 19.304 -1.470 1.00 48.97 93 SER A CA 1
ATOM 746 C C . SER A 1 93 ? -44.092 19.865 -0.425 1.00 48.97 93 SER A C 1
ATOM 748 O O . SER A 1 93 ? -42.907 19.981 -0.708 1.00 48.97 93 SER A O 1
ATOM 750 N N . ILE A 1 94 ? -44.558 20.169 0.792 1.00 52.78 94 ILE A N 1
ATOM 751 C CA . ILE A 1 94 ? -43.706 20.710 1.866 1.00 52.78 94 ILE A CA 1
ATOM 752 C C . ILE A 1 94 ? -42.966 19.577 2.599 1.00 52.78 94 ILE A C 1
ATOM 754 O O . ILE A 1 94 ? -41.791 19.715 2.931 1.00 52.78 94 ILE A O 1
ATOM 758 N N . ALA A 1 95 ? -43.616 18.424 2.794 1.00 51.25 95 ALA A N 1
ATOM 759 C CA . ALA A 1 95 ? -43.019 17.280 3.487 1.00 51.25 95 ALA A CA 1
ATOM 760 C C . ALA A 1 95 ? -41.894 16.614 2.676 1.00 51.25 95 ALA A C 1
ATOM 762 O O . ALA A 1 95 ? -40.909 16.172 3.259 1.00 51.25 95 ALA A O 1
ATOM 763 N N . ALA A 1 96 ? -42.000 16.583 1.342 1.00 53.12 96 ALA A N 1
ATOM 764 C CA . ALA A 1 96 ? -40.950 16.035 0.483 1.00 53.12 96 ALA A CA 1
ATOM 765 C C . ALA A 1 96 ? -39.649 16.852 0.571 1.00 53.12 96 ALA A C 1
ATOM 767 O O . ALA A 1 96 ? -38.573 16.272 0.658 1.00 53.12 96 ALA A O 1
ATOM 768 N N . SER A 1 97 ? -39.737 18.184 0.640 1.00 55.03 97 SER A N 1
ATOM 769 C CA . SER A 1 97 ? -38.572 19.068 0.798 1.00 55.03 97 SER A CA 1
ATOM 770 C C . SER A 1 97 ? -37.888 18.881 2.153 1.00 55.03 97 SER A C 1
ATOM 772 O O . SER A 1 97 ? -36.664 18.854 2.226 1.00 55.03 97 SER A O 1
ATOM 774 N N . ILE A 1 98 ? -38.676 18.695 3.219 1.00 62.03 98 ILE A N 1
ATOM 775 C CA . ILE A 1 98 ? -38.164 18.410 4.565 1.00 62.03 98 ILE A CA 1
ATOM 776 C C . ILE A 1 98 ? -37.543 17.013 4.614 1.00 62.03 98 ILE A C 1
ATOM 778 O O . ILE A 1 98 ? -36.485 16.869 5.201 1.00 62.03 98 ILE A O 1
ATOM 782 N N . LEU A 1 99 ? -38.129 16.002 3.968 1.00 62.81 99 LEU A N 1
ATOM 783 C CA . LEU A 1 99 ? -37.553 14.653 3.897 1.00 62.81 99 LEU A CA 1
ATOM 784 C C . LEU A 1 99 ? -36.285 14.591 3.044 1.00 62.81 99 LEU A C 1
ATOM 786 O O . LEU A 1 99 ? -35.385 13.830 3.376 1.00 62.81 99 LEU A O 1
ATOM 790 N N . ILE A 1 100 ? -36.180 15.394 1.983 1.00 64.75 100 ILE A N 1
ATOM 791 C CA . ILE A 1 100 ? -34.942 15.514 1.203 1.00 64.75 100 ILE A CA 1
ATOM 792 C C . ILE A 1 100 ? -33.873 16.229 2.028 1.00 64.75 100 ILE A C 1
ATOM 794 O O . ILE A 1 100 ? -32.747 15.757 2.042 1.00 64.75 100 ILE A O 1
ATOM 798 N N . LEU A 1 101 ? -34.215 17.305 2.751 1.00 61.09 101 LEU A N 1
ATOM 799 C CA . LEU A 1 101 ? -33.280 18.024 3.628 1.00 61.09 101 LEU A CA 1
ATOM 800 C C . LEU A 1 101 ? -32.867 17.210 4.862 1.00 61.09 101 LEU A C 1
ATOM 802 O O . LEU A 1 101 ? -31.698 17.203 5.221 1.00 61.09 101 LEU A O 1
ATOM 806 N N . PHE A 1 102 ? -33.793 16.500 5.508 1.00 63.84 102 PHE A N 1
ATOM 807 C CA . PHE A 1 102 ? -33.482 15.600 6.621 1.00 63.84 102 PHE A CA 1
ATOM 808 C C . PHE A 1 102 ? -32.772 14.341 6.141 1.00 63.84 102 PHE A C 1
ATOM 810 O O . PHE A 1 102 ? -31.888 13.860 6.832 1.00 63.84 102 PHE A O 1
ATOM 817 N N . GLY A 1 103 ? -33.124 13.814 4.969 1.00 59.44 103 GLY A N 1
ATOM 818 C CA . GLY A 1 103 ? -32.443 12.677 4.358 1.00 59.44 103 GLY A CA 1
ATOM 819 C C . GLY A 1 103 ? -31.017 13.032 3.954 1.00 59.44 103 GLY A C 1
ATOM 820 O O . GLY A 1 103 ? -30.098 12.285 4.268 1.00 59.44 103 GLY A O 1
ATOM 821 N N . SER A 1 104 ? -30.803 14.201 3.344 1.00 58.69 104 SER A N 1
ATOM 822 C CA . SER A 1 104 ? -29.460 14.690 3.031 1.00 58.69 104 SER A CA 1
ATOM 823 C C . SER A 1 104 ? -28.679 15.050 4.290 1.00 58.69 104 SER A C 1
ATOM 825 O O . SER A 1 104 ? -27.508 14.710 4.359 1.00 58.69 104 SER A O 1
ATOM 827 N N . PHE A 1 105 ? -29.302 15.626 5.321 1.00 65.62 105 PHE A N 1
ATOM 828 C CA . PHE A 1 105 ? -28.656 15.859 6.618 1.00 65.62 105 PHE A CA 1
ATOM 829 C C . PHE A 1 105 ? -28.299 14.548 7.336 1.00 65.62 105 PHE A C 1
ATOM 831 O O . PHE A 1 105 ? -27.213 14.426 7.891 1.00 65.62 105 PHE A O 1
ATOM 838 N N . TRP A 1 106 ? -29.166 13.535 7.277 1.00 60.97 106 TRP A N 1
ATOM 839 C CA . TRP A 1 106 ? -28.935 12.221 7.881 1.00 60.97 106 TRP A CA 1
ATOM 840 C C . TRP A 1 106 ? -27.860 11.415 7.145 1.00 60.97 106 TRP A C 1
ATOM 842 O O . TRP A 1 106 ? -27.116 10.686 7.794 1.00 60.97 106 TRP A O 1
ATOM 852 N N . VAL A 1 107 ? -27.746 11.578 5.821 1.00 60.28 107 VAL A N 1
ATOM 853 C CA . VAL A 1 107 ? -26.679 10.989 4.989 1.00 60.28 107 VAL A CA 1
ATOM 854 C C . VAL A 1 107 ? -25.361 11.762 5.131 1.00 60.28 107 VAL A C 1
ATOM 856 O O . VAL A 1 107 ? -24.301 11.152 5.219 1.00 60.28 107 VAL A O 1
ATOM 859 N N . PHE A 1 108 ? -25.397 13.093 5.222 1.00 53.66 108 PHE A N 1
ATOM 860 C CA . PHE A 1 108 ? -24.196 13.920 5.404 1.00 53.66 108 PHE A CA 1
ATOM 861 C C . PHE A 1 108 ? -23.604 13.778 6.817 1.00 53.66 108 PHE A C 1
ATOM 863 O O . PHE A 1 108 ? -22.391 13.852 6.994 1.00 53.66 108 PHE A O 1
ATOM 870 N N . ASN A 1 109 ? -24.438 13.477 7.819 1.00 51.28 109 ASN A N 1
ATOM 871 C CA . ASN A 1 109 ? -24.002 13.132 9.175 1.00 51.28 109 ASN A CA 1
ATOM 872 C C . ASN A 1 109 ? -23.566 11.654 9.322 1.00 51.28 109 ASN A C 1
ATOM 874 O O . ASN A 1 109 ? -23.367 11.187 10.440 1.00 51.28 109 ASN A O 1
ATOM 878 N N . GLN A 1 110 ? -23.442 10.918 8.208 1.00 53.38 110 GLN A N 1
ATOM 879 C CA . GLN A 1 110 ? -23.154 9.480 8.148 1.00 53.38 110 GLN A CA 1
ATOM 880 C C . GLN A 1 110 ? -21.854 9.121 7.420 1.00 53.38 110 GLN A C 1
ATOM 882 O O . GLN A 1 110 ? -21.655 7.949 7.113 1.00 53.38 110 GLN A O 1
ATOM 887 N N . GLN A 1 111 ? -20.958 10.076 7.135 1.00 53.16 111 GLN A N 1
ATOM 888 C CA . GLN A 1 111 ? -19.597 9.687 6.746 1.00 53.16 111 GLN A CA 1
ATOM 889 C C . GLN A 1 111 ? -19.029 8.791 7.861 1.00 53.16 111 GLN A C 1
ATOM 891 O O . GLN A 1 111 ? -18.970 9.260 9.006 1.00 53.16 111 GLN A O 1
ATOM 896 N N . PRO A 1 112 ? -18.687 7.520 7.573 1.00 61.12 112 PRO A N 1
ATOM 897 C CA . PRO A 1 112 ? -18.231 6.595 8.595 1.00 61.12 112 PRO A CA 1
ATOM 898 C C . PRO A 1 112 ? -16.989 7.195 9.246 1.00 61.12 112 PRO A C 1
ATOM 900 O O . PRO A 1 112 ? -16.078 7.636 8.547 1.00 61.12 112 PRO A O 1
ATOM 903 N N . SER A 1 113 ? -16.972 7.245 10.581 1.00 77.00 113 SER A N 1
ATOM 904 C CA . SER A 1 113 ? -15.871 7.827 11.366 1.00 77.00 113 SER A CA 1
ATOM 905 C C . SER A 1 113 ? -14.500 7.359 10.850 1.00 77.00 113 SER A C 1
ATOM 907 O O . SER A 1 113 ? -13.583 8.152 10.665 1.00 77.00 113 SER A O 1
ATOM 909 N N . ASN A 1 114 ? -14.419 6.084 10.463 1.00 88.62 114 ASN A N 1
ATOM 910 C CA . ASN A 1 114 ? -13.219 5.437 9.953 1.00 88.62 114 ASN A CA 1
ATOM 911 C C . ASN A 1 114 ? -12.666 6.021 8.643 1.00 88.62 114 ASN A C 1
ATOM 913 O O . ASN A 1 114 ? -11.452 6.092 8.502 1.00 88.62 114 ASN A O 1
ATOM 917 N N . GLU A 1 115 ? -13.510 6.435 7.691 1.00 87.31 115 GLU A N 1
ATOM 918 C CA . GLU A 1 115 ? -13.040 7.001 6.414 1.00 87.31 115 GLU A CA 1
ATOM 919 C C . GLU A 1 115 ? -12.392 8.367 6.644 1.00 87.31 115 GLU A C 1
ATOM 921 O O . GLU A 1 115 ? -11.289 8.614 6.166 1.00 87.31 115 GLU A O 1
ATOM 926 N N . LYS A 1 116 ? -13.012 9.207 7.485 1.00 89.25 116 LYS A N 1
ATOM 927 C CA . LYS A 1 116 ? -12.433 10.494 7.903 1.00 89.25 116 LYS A CA 1
ATOM 928 C C . LYS A 1 116 ? -11.104 10.312 8.627 1.00 89.25 116 LYS A C 1
ATOM 930 O O . LYS A 1 116 ? -10.154 11.041 8.360 1.00 89.25 116 LYS A O 1
ATOM 935 N N . LEU A 1 117 ? -11.040 9.345 9.542 1.00 91.44 117 LEU A N 1
ATOM 936 C CA . LEU A 1 117 ? -9.816 9.033 10.277 1.00 91.44 117 LEU A CA 1
ATOM 937 C C . LEU A 1 117 ? -8.731 8.503 9.336 1.00 91.44 117 LEU A C 1
ATOM 939 O O . LEU A 1 117 ? -7.587 8.941 9.410 1.00 91.44 117 LEU A O 1
ATOM 943 N N . PHE A 1 118 ? -9.080 7.611 8.409 1.00 94.06 118 PHE A N 1
ATOM 944 C CA . PHE A 1 118 ? -8.144 7.138 7.398 1.00 94.06 118 PHE A CA 1
ATOM 945 C C . PHE A 1 118 ? -7.603 8.299 6.560 1.00 94.06 118 PHE A C 1
ATOM 947 O O . PHE A 1 118 ? -6.391 8.443 6.475 1.00 94.06 118 PHE A O 1
ATOM 954 N N . GLU A 1 119 ? -8.460 9.163 6.013 1.00 91.94 119 GLU A N 1
ATOM 955 C CA . GLU A 1 119 ? -8.030 10.331 5.230 1.00 91.94 119 GLU A CA 1
ATOM 956 C C . GLU A 1 119 ? -7.146 11.296 6.031 1.00 91.94 119 GLU A C 1
ATOM 958 O O . GLU A 1 119 ? -6.219 11.884 5.477 1.00 91.94 119 GLU A O 1
ATOM 963 N N . HIS A 1 120 ? -7.411 11.459 7.330 1.00 92.12 120 HIS A N 1
ATOM 964 C CA . HIS A 1 120 ? -6.609 12.324 8.191 1.00 92.12 120 HIS A CA 1
ATOM 965 C C . HIS A 1 120 ? -5.210 11.754 8.461 1.00 92.12 120 HIS A C 1
ATOM 967 O O . HIS A 1 120 ? -4.229 12.497 8.499 1.00 92.12 120 HIS A O 1
ATOM 973 N N . TYR A 1 121 ? -5.113 10.437 8.654 1.00 93.56 121 TYR A N 1
ATOM 974 C CA . TYR A 1 121 ? -3.895 9.792 9.137 1.00 93.56 121 TYR A CA 1
ATOM 975 C C . TYR A 1 121 ? -3.067 9.098 8.055 1.00 93.56 121 TYR A C 1
ATOM 977 O O . TYR A 1 121 ? -1.859 8.910 8.251 1.00 93.56 121 TYR A O 1
ATOM 985 N N . PHE A 1 122 ? -3.677 8.709 6.939 1.00 95.19 122 PHE A N 1
ATOM 986 C CA . PHE A 1 122 ? -3.009 8.005 5.857 1.00 95.19 122 PHE A CA 1
ATOM 987 C C . PHE A 1 122 ? -2.198 8.962 4.988 1.00 95.19 122 PHE A C 1
ATOM 989 O O . PHE A 1 122 ? -2.720 9.849 4.320 1.00 95.19 122 PHE A O 1
ATOM 996 N N . GLU A 1 123 ? -0.899 8.698 4.934 1.00 91.94 123 GLU A N 1
ATOM 997 C CA . GLU A 1 123 ? -0.000 9.255 3.935 1.00 91.94 123 GLU A CA 1
ATOM 998 C C . GLU A 1 123 ? 0.718 8.077 3.274 1.00 91.94 123 GLU A C 1
ATOM 1000 O O . GLU A 1 123 ? 1.272 7.243 3.996 1.00 91.94 123 GLU A O 1
ATOM 1005 N N . PRO A 1 124 ? 0.722 7.963 1.933 1.00 88.25 124 PRO A N 1
ATOM 1006 C CA . PRO A 1 124 ? 1.534 6.960 1.263 1.00 88.25 124 PRO A CA 1
ATOM 1007 C C . PRO A 1 124 ? 3.007 7.115 1.648 1.00 88.25 124 PRO A C 1
ATOM 1009 O O . PRO A 1 124 ? 3.528 8.232 1.721 1.00 88.25 124 PRO A O 1
ATOM 1012 N N . ASP A 1 125 ? 3.694 5.988 1.837 1.00 87.06 125 ASP A N 1
ATOM 1013 C CA . ASP A 1 125 ? 5.137 5.970 2.073 1.00 87.06 125 ASP A CA 1
ATOM 1014 C C . ASP A 1 125 ? 5.858 6.791 0.987 1.00 87.06 125 ASP A C 1
ATOM 1016 O O . ASP A 1 125 ? 5.468 6.746 -0.180 1.00 87.06 125 ASP A O 1
ATOM 1020 N N . ARG A 1 126 ? 6.901 7.549 1.348 1.00 85.44 126 ARG A N 1
ATOM 1021 C CA . ARG A 1 126 ? 7.627 8.440 0.418 1.00 85.44 126 ARG A CA 1
ATOM 1022 C C . ARG A 1 126 ? 8.479 7.685 -0.612 1.00 85.44 126 ARG A C 1
ATOM 1024 O O . ARG A 1 126 ? 9.006 8.301 -1.547 1.00 85.44 126 ARG A O 1
ATOM 1031 N N . GLY A 1 127 ? 8.598 6.369 -0.460 1.00 84.94 127 GLY A N 1
ATOM 1032 C CA . GLY A 1 127 ? 9.428 5.506 -1.279 1.00 84.94 127 GLY A CA 1
ATOM 1033 C C . GLY A 1 127 ? 10.898 5.548 -0.866 1.00 84.94 127 GLY A C 1
ATOM 1034 O O . GLY A 1 127 ? 11.341 6.416 -0.114 1.00 84.94 127 GLY A O 1
ATOM 1035 N N . LEU A 1 128 ? 11.681 4.613 -1.402 1.00 80.44 128 LEU A N 1
ATOM 1036 C CA . LEU A 1 128 ? 13.129 4.581 -1.188 1.00 80.44 128 LEU A CA 1
ATOM 1037 C C . LEU A 1 128 ? 13.845 5.629 -2.053 1.00 80.44 128 LEU A C 1
ATOM 1039 O O . LEU A 1 128 ? 13.357 6.043 -3.113 1.00 80.44 128 LEU A O 1
ATOM 1043 N N . GLU A 1 129 ? 15.033 6.052 -1.615 1.00 72.06 129 GLU A N 1
ATOM 1044 C CA . GLU A 1 129 ? 15.913 6.891 -2.427 1.00 72.06 129 GLU A CA 1
ATOM 1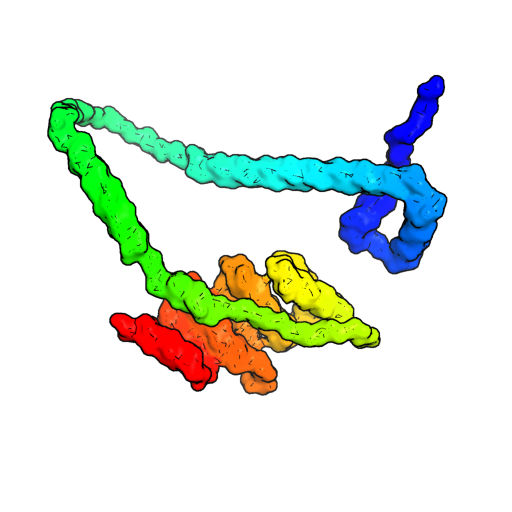045 C C . GLU A 1 129 ? 16.353 6.129 -3.682 1.00 72.06 129 GLU A C 1
ATOM 1047 O O . GLU A 1 129 ? 17.144 5.188 -3.641 1.00 72.06 129 GLU A O 1
ATOM 1052 N N . THR A 1 130 ? 15.834 6.551 -4.832 1.00 58.81 130 THR A N 1
ATOM 1053 C CA . THR A 1 130 ? 16.227 6.017 -6.132 1.00 58.81 130 THR A CA 1
ATOM 1054 C C . THR A 1 130 ? 17.519 6.701 -6.567 1.00 58.81 130 THR A C 1
ATOM 1056 O O . THR A 1 130 ? 17.486 7.740 -7.230 1.00 58.81 130 THR A O 1
ATOM 1059 N N . THR A 1 131 ? 18.672 6.150 -6.190 1.00 50.94 131 THR A N 1
ATOM 1060 C CA . THR A 1 131 ? 19.924 6.488 -6.880 1.00 50.94 131 THR A CA 1
ATOM 1061 C C . THR A 1 131 ? 19.949 5.735 -8.209 1.00 50.94 131 THR A C 1
ATOM 1063 O O . THR A 1 131 ? 19.514 4.585 -8.282 1.00 50.94 131 THR A O 1
ATOM 1066 N N . MET A 1 132 ? 20.432 6.371 -9.281 1.00 46.00 132 MET A N 1
ATOM 1067 C CA . MET A 1 132 ? 20.694 5.717 -10.575 1.00 46.00 132 MET A CA 1
ATOM 1068 C C . MET A 1 132 ? 21.888 4.746 -10.441 1.00 46.00 132 MET A C 1
ATOM 1070 O O . MET A 1 132 ? 22.920 4.912 -11.088 1.00 46.00 132 MET A O 1
ATOM 1074 N N . SER A 1 133 ? 21.796 3.782 -9.523 1.00 41.56 133 SER A N 1
ATOM 1075 C CA . SER A 1 133 ? 22.834 2.797 -9.243 1.00 41.56 133 SER A CA 1
ATOM 1076 C C . SER A 1 133 ? 22.786 1.681 -10.282 1.00 41.56 133 SER A C 1
ATOM 1078 O O . SER A 1 133 ? 21.723 1.138 -10.580 1.00 41.56 133 SER A O 1
ATOM 1080 N N . GLN A 1 134 ? 23.959 1.318 -10.802 1.00 42.38 134 GLN A N 1
ATOM 1081 C CA . GLN A 1 134 ? 24.201 0.214 -11.739 1.00 42.38 134 GLN A CA 1
ATOM 1082 C C . GLN A 1 134 ? 24.081 -1.171 -11.064 1.00 42.38 134 GLN A C 1
ATOM 1084 O O . GLN A 1 134 ? 24.923 -2.039 -11.272 1.00 42.38 134 GLN A O 1
ATOM 1089 N N . THR A 1 135 ? 23.081 -1.383 -10.208 1.00 44.38 135 THR A N 1
ATOM 1090 C CA . THR A 1 135 ? 22.889 -2.640 -9.467 1.00 44.38 135 THR A CA 1
ATOM 1091 C C . THR A 1 135 ? 21.568 -3.326 -9.820 1.00 44.38 135 THR A C 1
ATOM 1093 O O . THR A 1 135 ? 20.632 -2.692 -10.304 1.00 44.38 135 THR A O 1
ATOM 1096 N N . ASP A 1 136 ? 21.521 -4.638 -9.559 1.00 52.97 136 ASP A N 1
ATOM 1097 C CA . ASP A 1 136 ? 20.559 -5.690 -9.961 1.00 52.97 136 ASP A CA 1
ATOM 1098 C C . ASP A 1 136 ? 19.041 -5.438 -9.771 1.00 52.97 136 ASP A C 1
ATOM 1100 O O . ASP A 1 136 ? 18.232 -6.338 -9.990 1.00 52.97 136 ASP A O 1
ATOM 1104 N N . ASN A 1 137 ? 18.613 -4.239 -9.372 1.00 68.19 137 ASN A N 1
ATOM 1105 C CA . ASN A 1 137 ? 17.224 -3.897 -9.052 1.00 68.19 137 ASN A CA 1
ATOM 1106 C C . ASN A 1 137 ? 16.661 -2.744 -9.907 1.00 68.19 137 ASN A C 1
ATOM 1108 O O . ASN A 1 137 ? 15.767 -2.024 -9.462 1.00 68.19 137 ASN A O 1
ATOM 1112 N N . TYR A 1 138 ? 17.129 -2.583 -11.153 1.00 77.75 138 TYR A N 1
ATOM 1113 C CA . TYR A 1 138 ? 16.590 -1.588 -12.099 1.00 77.75 138 TYR A CA 1
ATOM 1114 C C . TYR A 1 138 ? 15.054 -1.614 -12.171 1.00 77.75 138 TYR A C 1
ATOM 1116 O O . TYR A 1 138 ? 14.410 -0.580 -12.038 1.00 77.75 138 TYR A O 1
ATOM 1124 N N . GLN A 1 139 ? 14.466 -2.807 -12.290 1.00 82.31 139 GLN A N 1
ATOM 1125 C CA . GLN A 1 139 ? 13.014 -2.992 -12.382 1.00 82.31 139 GLN A CA 1
ATOM 1126 C C . GLN A 1 139 ? 12.273 -2.548 -11.110 1.00 82.31 139 GLN A C 1
ATOM 1128 O O . GLN A 1 139 ? 11.179 -1.995 -11.182 1.00 82.31 139 GLN A O 1
ATOM 1133 N N . PHE A 1 140 ? 12.872 -2.760 -9.932 1.00 86.50 140 PHE A N 1
ATOM 1134 C CA . PHE A 1 140 ? 12.292 -2.299 -8.672 1.00 86.50 140 PHE A CA 1
ATOM 1135 C C . PHE A 1 140 ? 12.321 -0.769 -8.586 1.00 86.50 140 PHE A C 1
ATOM 1137 O O . PHE A 1 140 ? 11.332 -0.160 -8.183 1.00 86.50 140 PHE A O 1
ATOM 1144 N N . ASN A 1 141 ? 13.435 -0.153 -8.991 1.00 86.38 141 ASN A N 1
ATOM 1145 C CA . ASN A 1 141 ? 13.599 1.300 -8.983 1.00 86.38 141 ASN A CA 1
ATOM 1146 C C . ASN A 1 141 ? 12.686 1.989 -10.004 1.00 86.38 141 ASN A C 1
ATOM 1148 O O . ASN A 1 141 ? 12.128 3.039 -9.707 1.00 86.38 141 ASN A O 1
ATOM 1152 N N . ASP A 1 142 ? 12.499 1.393 -11.179 1.00 88.00 142 ASP A N 1
ATOM 1153 C CA . ASP A 1 142 ? 11.569 1.882 -12.199 1.00 88.00 142 ASP A CA 1
ATOM 1154 C C . ASP A 1 142 ? 10.116 1.893 -11.681 1.00 88.00 142 ASP A C 1
ATOM 1156 O O . ASP A 1 142 ? 9.421 2.905 -11.768 1.00 88.00 142 ASP A O 1
ATOM 1160 N N . ALA A 1 143 ? 9.686 0.819 -11.014 1.00 91.44 143 ALA A N 1
ATOM 1161 C CA . ALA A 1 143 ? 8.396 0.775 -10.324 1.00 91.44 143 ALA A CA 1
ATOM 1162 C C . ALA A 1 143 ? 8.300 1.781 -9.159 1.00 91.44 143 ALA A C 1
ATOM 1164 O O . ALA A 1 143 ? 7.257 2.403 -8.957 1.00 91.44 143 ALA A O 1
ATOM 1165 N N . MET A 1 144 ? 9.398 2.007 -8.430 1.00 91.19 144 MET A N 1
ATOM 1166 C CA . MET A 1 144 ? 9.467 3.025 -7.375 1.00 91.19 144 MET A CA 1
ATOM 1167 C C . MET A 1 144 ? 9.273 4.444 -7.929 1.00 91.19 144 MET A C 1
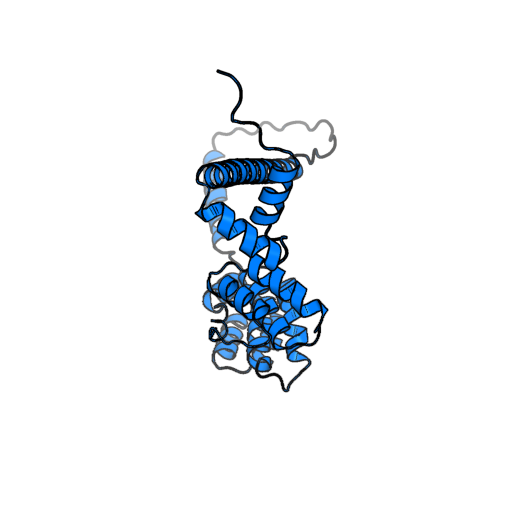ATOM 1169 O O . MET A 1 144 ? 8.626 5.274 -7.292 1.00 91.19 144 MET A O 1
ATOM 1173 N N . VAL A 1 145 ? 9.787 4.735 -9.128 1.00 90.19 145 VAL A N 1
ATOM 1174 C CA . VAL A 1 145 ? 9.544 6.019 -9.805 1.00 90.19 145 VAL A CA 1
ATOM 1175 C C . VAL A 1 145 ? 8.060 6.190 -10.125 1.00 90.19 145 VAL A C 1
ATOM 1177 O O . VAL A 1 145 ? 7.509 7.265 -9.884 1.00 90.19 145 VAL A O 1
ATOM 1180 N N . ASP A 1 146 ? 7.388 5.153 -10.624 1.00 93.31 146 ASP A N 1
ATOM 1181 C CA . ASP A 1 146 ? 5.941 5.209 -10.868 1.00 93.31 146 ASP A CA 1
ATOM 1182 C C . ASP A 1 146 ? 5.147 5.412 -9.574 1.00 93.31 146 ASP A C 1
ATOM 1184 O O . ASP A 1 146 ? 4.267 6.274 -9.525 1.00 93.31 146 ASP A O 1
ATOM 1188 N N . TYR A 1 147 ? 5.509 4.696 -8.508 1.00 94.00 147 TYR A N 1
ATOM 1189 C CA . TYR A 1 147 ? 4.893 4.823 -7.187 1.00 94.00 147 TYR A CA 1
ATOM 1190 C C . TYR A 1 147 ? 4.990 6.257 -6.644 1.00 94.00 147 TYR A C 1
ATOM 1192 O O . TYR A 1 147 ? 3.985 6.846 -6.246 1.00 94.00 147 TYR A O 1
ATOM 1200 N N . LYS A 1 148 ? 6.178 6.868 -6.717 1.00 91.50 148 LYS A N 1
ATOM 1201 C CA . LYS A 1 148 ? 6.408 8.256 -6.277 1.00 91.50 148 LYS A CA 1
ATOM 1202 C C . LYS A 1 148 ? 5.671 9.288 -7.131 1.00 91.50 148 LYS A C 1
ATOM 1204 O O . LYS A 1 148 ? 5.358 10.370 -6.647 1.00 91.50 148 LYS A O 1
ATOM 1209 N N . ASN A 1 149 ? 5.371 8.950 -8.383 1.00 93.62 149 ASN A N 1
ATOM 1210 C CA . ASN A 1 149 ? 4.547 9.760 -9.279 1.00 93.62 149 ASN A CA 1
ATOM 1211 C C . ASN A 1 149 ? 3.041 9.467 -9.140 1.00 93.62 149 ASN A C 1
ATOM 1213 O O . ASN A 1 149 ? 2.268 9.864 -10.012 1.00 93.62 149 ASN A O 1
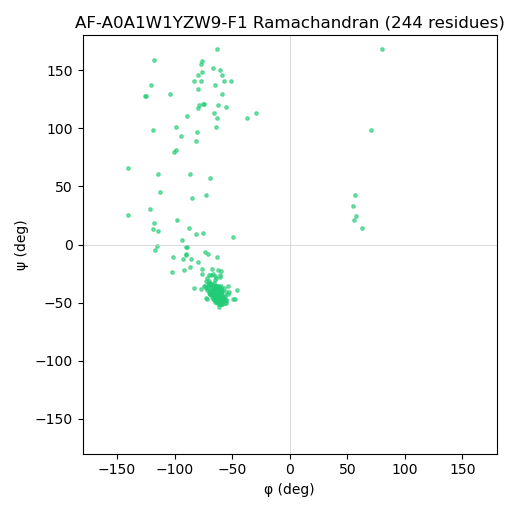ATOM 1217 N N . LEU A 1 150 ? 2.626 8.768 -8.074 1.00 93.69 150 LEU A N 1
ATOM 1218 C CA . LEU A 1 150 ? 1.237 8.385 -7.784 1.00 93.69 150 LEU A CA 1
ATOM 1219 C C . LEU A 1 150 ? 0.619 7.447 -8.839 1.00 93.69 150 LEU A C 1
ATOM 1221 O O . LEU A 1 150 ? -0.593 7.239 -8.873 1.00 93.69 150 LEU A O 1
ATOM 1225 N N . LYS A 1 151 ? 1.441 6.845 -9.709 1.00 95.56 151 LYS A N 1
ATOM 1226 C CA . LYS A 1 151 ? 1.010 5.873 -10.723 1.00 95.56 151 LYS A CA 1
ATOM 1227 C C . LYS A 1 151 ? 0.991 4.470 -10.120 1.00 95.56 151 LYS A C 1
ATOM 1229 O O . LYS A 1 151 ? 1.714 3.575 -10.560 1.00 95.56 151 LYS A O 1
ATOM 1234 N N . TYR A 1 152 ? 0.167 4.287 -9.092 1.00 96.31 152 TYR A N 1
ATOM 1235 C CA . TYR A 1 152 ? 0.168 3.071 -8.280 1.00 96.31 152 TYR A CA 1
ATOM 1236 C C . TYR A 1 152 ? -0.131 1.805 -9.082 1.00 96.31 152 TYR A C 1
ATOM 1238 O O . TYR A 1 152 ? 0.523 0.794 -8.855 1.00 96.31 152 TYR A O 1
ATOM 1246 N N . ASP A 1 153 ? -1.045 1.849 -10.056 1.00 97.00 153 ASP A N 1
ATOM 1247 C CA . ASP A 1 153 ? -1.340 0.682 -10.902 1.00 97.00 153 ASP A CA 1
ATOM 1248 C C . ASP A 1 153 ? -0.105 0.180 -11.674 1.00 97.00 153 ASP A C 1
ATOM 1250 O O . ASP A 1 153 ? 0.124 -1.027 -11.729 1.00 97.00 153 ASP A O 1
ATOM 1254 N N . LEU A 1 154 ? 0.723 1.088 -12.211 1.00 94.94 154 LEU A N 1
ATOM 1255 C CA . LEU A 1 154 ? 1.945 0.719 -12.941 1.00 94.94 154 LEU A CA 1
ATOM 1256 C C . LEU A 1 154 ? 3.017 0.156 -12.004 1.00 94.94 154 LEU A C 1
ATOM 1258 O O . LEU A 1 154 ? 3.665 -0.841 -12.326 1.00 94.94 154 LEU A O 1
ATOM 1262 N N . ALA A 1 155 ? 3.184 0.774 -10.832 1.00 95.56 155 ALA A N 1
ATOM 1263 C CA . ALA A 1 155 ? 4.111 0.286 -9.817 1.00 95.56 155 ALA A CA 1
ATOM 1264 C C . ALA A 1 155 ? 3.731 -1.127 -9.345 1.00 95.56 155 ALA A C 1
ATOM 1266 O O . ALA A 1 155 ? 4.592 -2.002 -9.255 1.00 95.56 155 ALA A O 1
ATOM 1267 N N . ILE A 1 156 ? 2.433 -1.361 -9.113 1.00 97.69 156 ILE A N 1
ATOM 1268 C CA . ILE A 1 156 ? 1.885 -2.667 -8.737 1.00 97.69 156 ILE A CA 1
ATOM 1269 C C . ILE A 1 156 ? 2.192 -3.711 -9.812 1.00 97.69 156 ILE A C 1
ATOM 1271 O O . ILE A 1 156 ? 2.749 -4.754 -9.482 1.00 97.69 156 ILE A O 1
ATOM 1275 N N . GLU A 1 157 ? 1.885 -3.437 -11.084 1.00 96.25 157 GLU A N 1
ATOM 1276 C CA . GLU A 1 157 ? 2.124 -4.384 -12.184 1.00 96.25 157 GLU A CA 1
ATOM 1277 C C . GLU A 1 157 ? 3.594 -4.829 -12.237 1.00 96.25 157 GLU A C 1
ATOM 1279 O O . GLU A 1 157 ? 3.896 -6.027 -12.277 1.00 96.25 157 GLU A O 1
ATOM 1284 N N . LYS A 1 158 ? 4.519 -3.867 -12.164 1.00 93.50 158 LYS A N 1
ATOM 1285 C CA . LYS A 1 158 ? 5.962 -4.131 -12.202 1.00 93.50 158 LYS A CA 1
ATOM 1286 C C . LYS A 1 158 ? 6.439 -4.907 -10.974 1.00 93.50 158 LYS A C 1
ATOM 1288 O O . LYS A 1 158 ? 7.160 -5.899 -11.112 1.00 93.50 158 LYS A O 1
ATOM 1293 N N . TRP A 1 159 ? 6.032 -4.505 -9.770 1.00 94.81 159 TRP A N 1
ATOM 1294 C CA . TRP A 1 159 ? 6.439 -5.193 -8.542 1.00 94.81 159 TRP A CA 1
ATOM 1295 C C . TRP A 1 159 ? 5.835 -6.594 -8.407 1.00 94.81 159 TRP A C 1
ATOM 1297 O O . TRP A 1 159 ? 6.525 -7.489 -7.919 1.00 94.81 159 TRP A O 1
ATOM 1307 N N . GLU A 1 160 ? 4.611 -6.841 -8.882 1.00 95.12 160 GLU A N 1
ATOM 1308 C CA . GLU A 1 160 ? 4.018 -8.186 -8.872 1.00 95.12 160 GLU A CA 1
ATOM 1309 C C . GLU A 1 160 ? 4.793 -9.167 -9.757 1.00 95.12 160 GLU A C 1
ATOM 1311 O O . GLU A 1 160 ? 4.958 -10.333 -9.389 1.00 95.12 160 GLU A O 1
ATOM 1316 N N . ILE A 1 161 ? 5.323 -8.708 -10.896 1.00 92.94 161 ILE A N 1
ATOM 1317 C CA . ILE A 1 161 ? 6.202 -9.524 -11.747 1.00 92.94 161 ILE A CA 1
ATOM 1318 C C . ILE A 1 161 ? 7.483 -9.892 -10.991 1.00 92.94 161 ILE A C 1
ATOM 1320 O O . ILE A 1 161 ? 7.884 -11.058 -11.004 1.00 92.94 161 ILE A O 1
ATOM 1324 N N . LEU A 1 162 ? 8.101 -8.932 -10.297 1.00 88.19 162 LEU A N 1
ATOM 1325 C CA . LEU A 1 162 ? 9.317 -9.177 -9.513 1.00 88.19 162 LEU A CA 1
ATOM 1326 C C . LEU A 1 162 ? 9.074 -10.121 -8.334 1.00 88.19 162 LEU A C 1
ATOM 1328 O O . LEU A 1 162 ? 9.907 -10.988 -8.053 1.00 88.19 162 LEU A O 1
ATOM 1332 N N . LEU A 1 163 ? 7.922 -9.989 -7.676 1.00 92.12 163 LEU A N 1
ATOM 1333 C CA . LEU A 1 163 ? 7.566 -10.798 -6.517 1.00 92.12 163 LEU A CA 1
ATOM 1334 C C . LEU A 1 163 ? 7.423 -12.287 -6.863 1.00 92.12 163 LEU A C 1
ATOM 1336 O O . LEU A 1 163 ? 7.736 -13.122 -6.018 1.00 92.12 163 LEU A O 1
ATOM 1340 N N . LYS A 1 164 ? 7.048 -12.650 -8.101 1.00 92.06 164 LYS A N 1
ATOM 1341 C CA . LYS A 1 164 ? 6.949 -14.064 -8.534 1.00 92.06 164 LYS A CA 1
ATOM 1342 C C . LYS A 1 164 ? 8.230 -14.859 -8.278 1.00 92.06 164 LYS A C 1
ATOM 1344 O O . LYS A 1 164 ? 8.156 -16.032 -7.927 1.00 92.06 164 LYS A O 1
ATOM 1349 N N . ASN A 1 165 ? 9.388 -14.217 -8.423 1.00 86.12 165 ASN A N 1
ATOM 1350 C CA . ASN A 1 165 ? 10.689 -14.855 -8.222 1.00 86.12 165 ASN A CA 1
ATOM 1351 C C . ASN A 1 165 ? 11.149 -14.825 -6.759 1.00 86.12 165 ASN A C 1
ATOM 1353 O O . ASN A 1 165 ? 12.041 -15.582 -6.382 1.00 86.12 165 ASN A O 1
ATOM 1357 N N . LYS A 1 166 ? 10.585 -13.928 -5.941 1.00 85.06 166 LYS A N 1
ATOM 1358 C CA . LYS A 1 166 ? 10.966 -13.725 -4.536 1.00 85.06 166 LYS A CA 1
ATOM 1359 C C . LYS A 1 166 ? 9.725 -13.472 -3.658 1.00 85.06 166 LYS A C 1
ATOM 1361 O O . LYS A 1 166 ? 9.594 -12.371 -3.121 1.00 85.06 166 LYS A O 1
ATOM 1366 N N . PRO A 1 167 ? 8.818 -14.456 -3.482 1.00 88.88 167 PRO A N 1
ATOM 1367 C CA . PRO A 1 167 ? 7.522 -14.231 -2.828 1.00 88.88 167 PRO A CA 1
ATOM 1368 C C . PRO A 1 167 ? 7.609 -13.744 -1.375 1.00 88.88 167 PRO A C 1
ATOM 1370 O O . PRO A 1 167 ? 6.702 -13.070 -0.892 1.00 88.88 167 PRO A O 1
ATOM 1373 N N . GLU A 1 168 ? 8.705 -14.068 -0.690 1.00 88.38 168 GLU A N 1
ATOM 1374 C CA . GLU A 1 168 ? 8.963 -13.720 0.714 1.00 88.38 168 GLU A CA 1
ATOM 1375 C C . GLU A 1 168 ? 9.768 -12.422 0.880 1.00 88.38 168 GLU A C 1
ATOM 1377 O O . GLU A 1 168 ? 10.132 -12.058 1.994 1.00 88.38 168 GLU A O 1
ATOM 1382 N N . ASN A 1 169 ? 10.075 -11.710 -0.212 1.00 89.56 169 ASN A N 1
ATOM 1383 C CA . ASN A 1 169 ? 10.827 -10.464 -0.128 1.00 89.56 169 ASN A CA 1
ATOM 1384 C C . ASN A 1 169 ? 10.006 -9.397 0.608 1.00 89.56 169 ASN A C 1
ATOM 1386 O O . ASN A 1 169 ? 8.966 -8.948 0.125 1.00 89.56 169 ASN A O 1
ATOM 1390 N N . ASP A 1 170 ? 10.476 -9.003 1.784 1.00 88.88 170 ASP A N 1
ATOM 1391 C CA . ASP A 1 170 ? 9.792 -8.071 2.676 1.00 88.88 170 ASP A CA 1
ATOM 1392 C C . ASP A 1 170 ? 9.591 -6.690 2.043 1.00 88.88 170 ASP A C 1
ATOM 1394 O O . ASP A 1 170 ? 8.504 -6.131 2.124 1.00 88.88 170 ASP A O 1
ATOM 1398 N N . THR A 1 171 ? 10.600 -6.192 1.332 1.00 90.50 171 THR A N 1
ATOM 1399 C CA . THR A 1 171 ? 10.593 -4.889 0.660 1.00 90.50 171 THR A CA 1
ATOM 1400 C C . THR A 1 171 ? 9.512 -4.836 -0.423 1.00 90.50 171 THR A C 1
ATOM 1402 O O . THR A 1 171 ? 8.699 -3.915 -0.448 1.00 90.50 171 THR A O 1
ATOM 1405 N N . LEU A 1 172 ? 9.456 -5.842 -1.303 1.00 92.31 172 LEU A N 1
ATOM 1406 C CA . LEU A 1 172 ? 8.434 -5.941 -2.349 1.00 92.31 172 LEU A CA 1
ATOM 1407 C C . LEU A 1 172 ? 7.035 -6.080 -1.753 1.00 92.31 172 LEU A C 1
ATOM 1409 O O . LEU A 1 172 ? 6.120 -5.400 -2.208 1.00 92.31 172 LEU A O 1
ATOM 1413 N N . ASN A 1 173 ? 6.863 -6.930 -0.737 1.00 95.38 173 ASN A N 1
ATOM 1414 C CA . ASN A 1 173 ? 5.570 -7.081 -0.072 1.00 95.38 173 ASN A CA 1
ATOM 1415 C C . ASN A 1 173 ? 5.138 -5.773 0.613 1.00 95.38 173 ASN A C 1
ATOM 1417 O O . ASN A 1 173 ? 3.983 -5.384 0.484 1.00 95.38 173 ASN A O 1
ATOM 1421 N N . TYR A 1 174 ? 6.049 -5.055 1.270 1.00 96.12 174 TYR A N 1
ATOM 1422 C CA . TYR A 1 174 ? 5.749 -3.770 1.901 1.00 96.12 174 TYR A CA 1
ATOM 1423 C C . TYR A 1 174 ? 5.282 -2.730 0.881 1.00 96.12 174 TYR A C 1
ATOM 1425 O O . TYR A 1 174 ? 4.187 -2.187 1.010 1.00 96.12 174 TYR A O 1
ATOM 1433 N N . PHE A 1 175 ? 6.063 -2.500 -0.178 1.00 95.81 175 PHE A N 1
ATOM 1434 C CA . PHE A 1 175 ? 5.723 -1.482 -1.172 1.00 95.81 175 PHE A CA 1
ATOM 1435 C C . PHE A 1 175 ? 4.509 -1.851 -2.032 1.00 95.81 175 PHE A C 1
ATOM 1437 O O . PHE A 1 175 ? 3.738 -0.960 -2.392 1.00 95.81 175 PHE A O 1
ATOM 1444 N N . LEU A 1 176 ? 4.272 -3.141 -2.303 1.00 97.31 176 LEU A N 1
ATOM 1445 C CA . LEU A 1 176 ? 3.006 -3.589 -2.890 1.00 97.31 176 LEU A CA 1
ATOM 1446 C C . LEU A 1 176 ? 1.834 -3.297 -1.955 1.00 97.31 176 LEU A C 1
ATOM 1448 O O . LEU A 1 176 ? 0.830 -2.763 -2.418 1.00 97.31 176 LEU A O 1
ATOM 1452 N N . GLY A 1 177 ? 1.965 -3.585 -0.657 1.00 97.44 177 GLY A N 1
ATOM 1453 C CA . GLY A 1 177 ? 0.959 -3.240 0.348 1.00 97.44 177 GLY A CA 1
ATOM 1454 C C . GLY A 1 177 ? 0.627 -1.748 0.335 1.00 97.44 177 GLY A C 1
ATOM 1455 O O . GLY A 1 177 ? -0.538 -1.378 0.188 1.00 97.44 177 GLY A O 1
ATOM 1456 N N . SER A 1 178 ? 1.651 -0.894 0.382 1.00 97.06 178 SER A N 1
ATOM 1457 C CA . SER A 1 178 ? 1.495 0.566 0.368 1.00 97.06 178 SER A CA 1
ATOM 1458 C C . SER A 1 178 ? 0.862 1.072 -0.925 1.00 97.06 178 SER A C 1
ATOM 1460 O O . SER A 1 178 ? -0.044 1.902 -0.881 1.00 97.06 178 SER A O 1
ATOM 1462 N N . ALA A 1 179 ? 1.274 0.544 -2.080 1.00 97.62 179 ALA A N 1
ATOM 1463 C CA . ALA A 1 179 ? 0.693 0.915 -3.369 1.00 97.62 179 ALA A CA 1
ATOM 1464 C C . ALA A 1 179 ? -0.761 0.459 -3.505 1.00 97.62 179 ALA A C 1
ATOM 1466 O O . ALA A 1 179 ? -1.590 1.204 -4.022 1.00 97.62 179 ALA A O 1
ATOM 1467 N N . TYR A 1 180 ? -1.091 -0.746 -3.034 1.00 98.19 180 TYR A N 1
ATOM 1468 C CA . TYR A 1 180 ? -2.467 -1.228 -3.015 1.00 98.19 180 TYR A CA 1
ATOM 1469 C C . TYR A 1 180 ? -3.346 -0.384 -2.089 1.00 98.19 180 TYR A C 1
ATOM 1471 O O . TYR A 1 180 ? -4.458 -0.034 -2.482 1.00 98.19 180 TYR A O 1
ATOM 1479 N N . LEU A 1 181 ? -2.834 0.007 -0.919 1.00 97.19 181 LEU A N 1
ATOM 1480 C CA . LEU A 1 181 ? -3.562 0.850 0.026 1.00 97.19 181 LEU A CA 1
ATOM 1481 C C . LEU A 1 181 ? -3.824 2.247 -0.548 1.00 97.19 181 LEU A C 1
ATOM 1483 O O . LEU A 1 181 ? -4.964 2.701 -0.578 1.00 97.19 181 LEU A O 1
ATOM 1487 N N . ALA A 1 182 ? -2.791 2.882 -1.110 1.00 95.69 182 ALA A N 1
ATOM 1488 C CA . ALA A 1 182 ? -2.910 4.183 -1.772 1.00 95.69 182 ALA A CA 1
ATOM 1489 C C . ALA A 1 182 ? -3.840 4.157 -2.996 1.00 95.69 182 ALA A C 1
ATOM 1491 O O . ALA A 1 182 ? -4.370 5.184 -3.412 1.00 95.69 182 ALA A O 1
ATOM 1492 N N . ASN A 1 183 ? -4.053 2.972 -3.566 1.00 96.12 183 ASN A N 1
ATOM 1493 C CA . ASN A 1 183 ? -4.948 2.730 -4.688 1.00 96.12 183 ASN A CA 1
ATOM 1494 C C . ASN A 1 183 ? -6.326 2.193 -4.250 1.00 96.12 183 ASN A C 1
ATOM 1496 O O . ASN A 1 183 ? -7.012 1.549 -5.045 1.00 96.12 183 ASN A O 1
ATOM 1500 N N . ASN A 1 184 ? -6.716 2.415 -2.987 1.00 94.75 184 ASN A N 1
ATOM 1501 C CA . ASN A 1 184 ? -8.012 2.034 -2.408 1.00 94.75 184 ASN A CA 1
ATOM 1502 C C . ASN A 1 184 ? -8.349 0.538 -2.545 1.00 94.75 184 ASN A C 1
ATOM 1504 O O . ASN A 1 184 ? -9.505 0.155 -2.723 1.00 94.75 184 ASN A O 1
ATOM 1508 N N . LYS A 1 185 ? -7.326 -0.319 -2.505 1.00 96.56 185 LYS A N 1
ATOM 1509 C CA . LYS A 1 185 ? -7.434 -1.785 -2.560 1.00 96.56 185 LYS A CA 1
ATOM 1510 C C . LYS A 1 185 ? -6.964 -2.369 -1.224 1.00 96.56 185 LYS A C 1
ATOM 1512 O O . LYS A 1 185 ? -6.001 -3.138 -1.167 1.00 96.56 185 LYS A O 1
ATOM 1517 N N . ASP A 1 186 ? -7.661 -1.988 -0.162 1.00 93.81 186 ASP A N 1
ATOM 1518 C CA . ASP A 1 186 ? -7.437 -2.355 1.241 1.00 93.81 186 ASP A CA 1
ATOM 1519 C C . ASP A 1 186 ? -7.267 -3.869 1.463 1.00 93.81 186 ASP A C 1
ATOM 1521 O O . ASP A 1 186 ? -6.293 -4.288 2.086 1.00 93.81 186 ASP A O 1
ATOM 1525 N N . ILE A 1 187 ? -8.131 -4.711 0.880 1.00 97.25 187 ILE A N 1
ATOM 1526 C CA . ILE A 1 187 ? -8.054 -6.179 1.040 1.00 97.25 187 ILE A CA 1
ATOM 1527 C C . ILE A 1 187 ? -6.698 -6.715 0.561 1.00 97.25 187 ILE A C 1
ATOM 1529 O O . ILE A 1 187 ? -6.039 -7.486 1.259 1.00 97.25 187 ILE A O 1
ATOM 1533 N N . LYS A 1 188 ? -6.247 -6.274 -0.620 1.00 97.19 188 LYS A N 1
ATOM 1534 C CA . LYS A 1 188 ? -4.942 -6.682 -1.152 1.00 97.19 188 LYS A CA 1
ATOM 1535 C C . LYS A 1 188 ? -3.802 -6.099 -0.326 1.00 97.19 188 LYS A C 1
ATOM 1537 O O . LYS A 1 188 ? -2.822 -6.795 -0.081 1.00 97.19 188 LYS A O 1
ATOM 1542 N N . ALA A 1 189 ? -3.926 -4.847 0.113 1.00 97.81 189 ALA A N 1
ATOM 1543 C CA . ALA A 1 189 ? -2.928 -4.222 0.970 1.00 97.81 189 ALA A CA 1
ATOM 1544 C C . ALA A 1 189 ? -2.705 -5.032 2.256 1.00 97.81 189 ALA A C 1
ATOM 1546 O O . ALA A 1 189 ? -1.561 -5.332 2.604 1.00 97.81 189 ALA A O 1
ATOM 1547 N N . ILE A 1 190 ? -3.793 -5.466 2.903 1.00 98.12 190 ILE A N 1
ATOM 1548 C CA . ILE A 1 190 ? -3.763 -6.322 4.095 1.00 98.12 190 ILE A CA 1
ATOM 1549 C C . ILE A 1 190 ? -2.985 -7.613 3.822 1.00 98.12 190 ILE A C 1
ATOM 1551 O O . ILE A 1 190 ? -2.111 -7.973 4.614 1.00 98.12 190 ILE A O 1
ATOM 1555 N N . ASP A 1 191 ? -3.262 -8.301 2.711 1.00 97.19 191 ASP A N 1
ATOM 1556 C CA . ASP A 1 191 ? -2.582 -9.556 2.363 1.00 97.19 191 ASP A CA 1
ATOM 1557 C C . ASP A 1 191 ? -1.066 -9.376 2.224 1.00 97.19 191 ASP A C 1
ATOM 1559 O O . ASP A 1 191 ? -0.284 -10.212 2.687 1.00 97.19 191 ASP A O 1
ATOM 1563 N N . TYR A 1 192 ? -0.637 -8.278 1.600 1.00 97.25 192 TYR A N 1
ATOM 1564 C CA . TYR A 1 192 ? 0.778 -7.980 1.405 1.00 97.25 192 TYR A CA 1
ATOM 1565 C C . TYR A 1 192 ? 1.472 -7.566 2.703 1.00 97.25 192 TYR A C 1
ATOM 1567 O O . TYR A 1 192 ? 2.517 -8.128 3.037 1.00 97.25 192 TYR A O 1
ATOM 1575 N N . PHE A 1 193 ? 0.881 -6.672 3.497 1.00 97.75 193 PHE A N 1
ATOM 1576 C CA . PHE A 1 193 ? 1.480 -6.278 4.774 1.00 97.75 193 PHE A CA 1
ATOM 1577 C C . PHE A 1 193 ? 1.523 -7.422 5.791 1.00 97.75 193 PHE A C 1
ATOM 1579 O O . PHE A 1 193 ? 2.487 -7.529 6.551 1.00 97.75 193 PHE A O 1
ATOM 1586 N N . LYS A 1 194 ? 0.538 -8.333 5.776 1.00 96.94 194 LYS A N 1
ATOM 1587 C CA . LYS A 1 194 ? 0.575 -9.545 6.607 1.00 96.94 194 LYS A CA 1
ATOM 1588 C C . LYS A 1 194 ? 1.820 -10.384 6.348 1.00 96.94 194 LYS A C 1
ATOM 1590 O O . LYS A 1 194 ? 2.384 -10.914 7.298 1.00 96.94 194 LYS A O 1
ATOM 1595 N N . LYS A 1 195 ? 2.279 -10.476 5.096 1.00 95.62 195 LYS A N 1
ATOM 1596 C CA . LYS A 1 195 ? 3.517 -11.196 4.755 1.00 95.62 195 LYS A CA 1
ATOM 1597 C C . LYS A 1 195 ? 4.756 -10.511 5.326 1.00 95.62 195 LYS A C 1
ATOM 1599 O O . LYS A 1 195 ? 5.678 -11.203 5.741 1.00 95.62 195 LYS A O 1
ATOM 1604 N N . VAL A 1 196 ? 4.766 -9.178 5.397 1.00 94.31 196 VAL A N 1
ATOM 1605 C CA . VAL A 1 196 ? 5.879 -8.416 5.990 1.00 94.31 196 VAL A CA 1
ATOM 1606 C C . VAL A 1 196 ? 5.992 -8.712 7.483 1.00 94.31 196 VAL A C 1
ATOM 1608 O O . VAL A 1 196 ? 7.061 -9.080 7.960 1.00 94.31 196 VAL A O 1
ATOM 1611 N N . VAL A 1 197 ? 4.877 -8.638 8.215 1.00 95.50 197 VAL A N 1
ATOM 1612 C CA . VAL A 1 197 ? 4.880 -8.815 9.677 1.00 95.50 197 VAL A CA 1
ATOM 1613 C C . VAL A 1 197 ? 5.076 -10.267 10.125 1.00 95.50 197 VAL A C 1
ATOM 1615 O O . VAL A 1 197 ? 5.237 -10.516 11.315 1.00 95.50 197 VAL A O 1
ATOM 1618 N N . VAL A 1 198 ? 5.100 -11.247 9.215 1.00 93.38 198 VAL A N 1
ATOM 1619 C CA . VAL A 1 198 ? 5.548 -12.612 9.553 1.00 93.38 198 VAL A CA 1
ATOM 1620 C C . VAL A 1 198 ? 7.032 -12.604 9.934 1.00 93.38 198 VAL A C 1
ATOM 1622 O O . VAL A 1 198 ? 7.427 -13.296 10.873 1.00 93.38 198 VAL A O 1
ATOM 1625 N N . ASN A 1 199 ? 7.849 -11.785 9.265 1.00 86.94 199 ASN A N 1
ATOM 1626 C CA . ASN A 1 199 ? 9.265 -11.639 9.575 1.00 86.94 199 ASN A CA 1
ATOM 1627 C C . ASN A 1 199 ? 9.505 -10.454 10.522 1.00 86.94 199 ASN A C 1
ATOM 1629 O O . ASN A 1 199 ? 9.749 -9.337 10.078 1.00 86.94 199 ASN A O 1
ATOM 1633 N N . GLN A 1 200 ? 9.534 -10.716 11.831 1.00 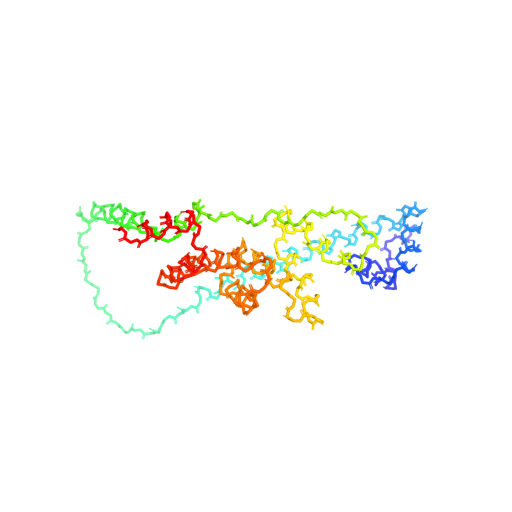84.88 200 GLN A N 1
ATOM 1634 C CA . GLN A 1 200 ? 9.760 -9.686 12.860 1.00 84.88 200 GLN A CA 1
ATOM 1635 C C . GLN A 1 200 ? 11.142 -9.003 12.785 1.00 84.88 200 GLN A C 1
ATOM 1637 O O . GLN A 1 200 ? 11.370 -8.020 13.485 1.00 84.88 200 GLN A O 1
ATOM 1642 N N . GLN A 1 201 ? 12.079 -9.523 11.981 1.00 85.50 201 GLN A N 1
ATOM 1643 C CA . GLN A 1 201 ? 13.397 -8.915 11.766 1.00 85.50 201 GLN A CA 1
ATOM 1644 C C . GLN A 1 201 ? 13.412 -7.921 10.598 1.00 85.50 201 GLN A C 1
ATOM 1646 O O . GLN A 1 201 ? 14.421 -7.245 10.399 1.00 85.50 201 GLN A O 1
ATOM 1651 N N . SER A 1 202 ? 12.330 -7.825 9.816 1.00 85.38 202 SER A N 1
ATOM 1652 C CA . SER A 1 202 ? 12.258 -6.868 8.713 1.00 85.38 202 SER A CA 1
ATOM 1653 C C . SER A 1 202 ? 12.295 -5.437 9.243 1.00 85.38 202 SER A C 1
ATOM 1655 O O . SER A 1 202 ? 11.577 -5.099 10.192 1.00 85.38 202 SER A O 1
ATOM 1657 N N . SER A 1 203 ? 13.062 -4.570 8.579 1.00 87.75 203 SER A N 1
ATOM 1658 C CA . SER A 1 203 ? 13.068 -3.129 8.856 1.00 87.75 203 SER A CA 1
ATOM 1659 C C . SER A 1 203 ? 11.696 -2.485 8.650 1.00 87.75 203 SER A C 1
ATOM 1661 O O . SER A 1 203 ? 11.418 -1.457 9.252 1.00 87.75 203 SER A O 1
ATOM 1663 N N . PHE A 1 204 ? 10.830 -3.109 7.847 1.00 90.69 204 PHE A N 1
ATOM 1664 C CA . PHE A 1 204 ? 9.485 -2.623 7.540 1.00 90.69 204 PHE A CA 1
ATOM 1665 C C . PHE A 1 204 ? 8.417 -3.120 8.518 1.00 90.69 204 PHE A C 1
ATOM 1667 O O . PHE A 1 204 ? 7.256 -2.758 8.374 1.00 90.69 204 PHE A O 1
ATOM 1674 N N . THR A 1 205 ? 8.759 -3.955 9.506 1.00 92.50 205 THR A N 1
ATOM 1675 C CA . THR A 1 205 ? 7.765 -4.595 10.390 1.00 92.50 205 THR A CA 1
ATOM 1676 C C . THR A 1 205 ? 6.894 -3.573 11.120 1.00 92.50 205 THR A C 1
ATOM 1678 O O . THR A 1 205 ? 5.673 -3.717 11.169 1.00 92.50 205 THR A O 1
ATOM 1681 N N . GLN A 1 206 ? 7.514 -2.537 11.692 1.00 93.94 206 GLN A N 1
ATOM 1682 C CA . GLN A 1 206 ? 6.790 -1.524 12.458 1.00 93.94 206 GLN A CA 1
ATOM 1683 C C . GLN A 1 206 ? 5.876 -0.692 11.559 1.00 93.94 206 GLN A C 1
ATOM 1685 O O . GLN A 1 206 ? 4.699 -0.529 11.885 1.00 93.94 206 GLN A O 1
ATOM 1690 N N . ASP A 1 207 ? 6.371 -0.257 10.403 1.00 94.25 207 ASP A N 1
ATOM 1691 C CA . ASP A 1 207 ? 5.570 0.487 9.432 1.00 94.25 207 ASP A CA 1
ATOM 1692 C C . ASP A 1 207 ? 4.439 -0.382 8.866 1.00 94.25 207 ASP A C 1
ATOM 1694 O O . ASP A 1 207 ? 3.298 0.059 8.771 1.00 94.25 207 ASP A O 1
ATOM 1698 N N . ALA A 1 208 ? 4.698 -1.661 8.586 1.00 96.38 208 ALA A N 1
ATOM 1699 C CA . ALA A 1 208 ? 3.682 -2.601 8.127 1.00 96.38 208 ALA A CA 1
ATOM 1700 C C . ALA A 1 208 ? 2.564 -2.810 9.160 1.00 96.38 208 ALA A C 1
ATOM 1702 O O . ALA A 1 208 ? 1.405 -2.912 8.769 1.00 96.38 208 ALA A O 1
ATOM 1703 N N . TYR A 1 209 ? 2.860 -2.826 10.468 1.00 97.94 209 TYR A N 1
ATOM 1704 C CA . TYR A 1 209 ? 1.807 -2.830 11.493 1.00 97.94 209 TYR A CA 1
ATOM 1705 C C . TYR A 1 209 ? 0.959 -1.557 11.462 1.00 97.94 209 TYR A C 1
ATOM 1707 O O . TYR A 1 209 ? -0.263 -1.638 11.590 1.00 97.94 209 TYR A O 1
ATOM 1715 N N . TYR A 1 210 ? 1.585 -0.396 11.259 1.00 97.81 210 TYR A N 1
ATOM 1716 C CA . TYR A 1 210 ? 0.866 0.870 11.138 1.00 97.81 210 TYR A CA 1
ATOM 1717 C C . TYR A 1 210 ? -0.064 0.878 9.916 1.00 97.81 210 TYR A C 1
ATOM 1719 O O . TYR A 1 210 ? -1.263 1.132 10.047 1.00 97.81 210 TYR A O 1
ATOM 1727 N N . TYR A 1 211 ? 0.454 0.517 8.740 1.00 97.62 211 TYR A N 1
ATOM 1728 C CA . TYR A 1 211 ? -0.349 0.467 7.519 1.00 97.62 211 TYR A CA 1
ATOM 1729 C C . TYR A 1 211 ? -1.372 -0.674 7.508 1.00 97.62 211 TYR A C 1
ATOM 1731 O O . TYR A 1 211 ? -2.419 -0.515 6.890 1.00 97.62 211 TYR A O 1
ATOM 1739 N N . LEU A 1 212 ? -1.149 -1.784 8.226 1.00 98.00 212 LEU A N 1
ATOM 1740 C CA . LEU A 1 212 ? -2.202 -2.779 8.484 1.00 98.00 212 LEU A CA 1
ATOM 1741 C C . LEU A 1 212 ? -3.356 -2.165 9.263 1.00 98.00 212 LEU A C 1
ATOM 1743 O O . LEU A 1 212 ? -4.507 -2.366 8.885 1.00 98.00 212 LEU A O 1
ATOM 1747 N N . GLY A 1 213 ? -3.052 -1.404 10.318 1.00 97.50 213 GLY A N 1
ATOM 1748 C CA . GLY A 1 213 ? -4.061 -0.678 11.081 1.00 97.50 213 GLY A CA 1
ATOM 1749 C C . GLY A 1 213 ? -4.892 0.239 10.184 1.00 97.50 213 GLY A C 1
ATOM 1750 O O . GLY A 1 213 ? -6.119 0.165 10.193 1.00 97.50 213 GLY A O 1
ATOM 1751 N N . LEU A 1 214 ? -4.228 1.027 9.332 1.00 97.62 214 LEU A N 1
ATOM 1752 C CA . LEU A 1 214 ? -4.896 1.911 8.371 1.00 97.62 214 LEU A CA 1
ATOM 1753 C C . LEU A 1 214 ? -5.686 1.152 7.295 1.00 97.62 214 LEU A C 1
ATOM 1755 O O . LEU A 1 214 ? -6.793 1.559 6.963 1.00 97.62 214 LEU A O 1
ATOM 1759 N N . ALA A 1 215 ? -5.170 0.040 6.774 1.00 97.38 215 ALA A N 1
ATOM 1760 C CA . ALA A 1 215 ? -5.876 -0.765 5.778 1.00 97.38 215 ALA A CA 1
ATOM 1761 C C . ALA A 1 215 ? -7.151 -1.394 6.355 1.00 97.38 215 ALA A C 1
ATOM 1763 O O . ALA A 1 215 ? -8.205 -1.361 5.724 1.00 97.38 215 ALA A O 1
ATOM 1764 N N . TYR A 1 216 ? -7.088 -1.909 7.585 1.00 96.94 216 TYR A N 1
ATOM 1765 C CA . TYR A 1 216 ? -8.275 -2.391 8.289 1.00 96.94 216 TYR A CA 1
ATOM 1766 C C . TYR A 1 216 ? -9.257 -1.269 8.616 1.00 96.94 216 TYR A C 1
ATOM 1768 O O . TYR A 1 216 ? -10.465 -1.486 8.533 1.00 96.94 216 TYR A O 1
ATOM 1776 N N . LEU A 1 217 ? -8.755 -0.074 8.935 1.00 94.75 217 LEU A N 1
ATOM 1777 C CA . LEU A 1 217 ? -9.584 1.103 9.157 1.00 94.75 217 LEU A CA 1
ATOM 1778 C C . LEU A 1 217 ? -10.343 1.500 7.881 1.00 94.75 217 LEU A C 1
ATOM 1780 O O . LEU A 1 217 ? -11.559 1.680 7.935 1.00 94.75 217 LEU A O 1
ATOM 1784 N N . GLN A 1 218 ? -9.663 1.539 6.730 1.00 93.88 218 GLN A N 1
ATOM 1785 C CA . GLN A 1 218 ? -10.284 1.798 5.425 1.00 93.88 218 GLN A CA 1
ATOM 1786 C C . GLN A 1 218 ? -11.339 0.736 5.071 1.00 93.88 218 GLN A C 1
ATOM 1788 O O . GLN A 1 218 ? -12.417 1.067 4.579 1.00 93.88 218 GLN A O 1
ATOM 1793 N N . GLY A 1 219 ? -11.068 -0.530 5.399 1.00 92.81 219 GLY A N 1
ATOM 1794 C CA . GLY A 1 219 ? -12.006 -1.647 5.258 1.00 92.81 219 GLY A CA 1
ATOM 1795 C C . GLY A 1 219 ? -13.116 -1.703 6.320 1.00 92.81 219 GLY A C 1
ATOM 1796 O O . GLY A 1 219 ? -13.826 -2.705 6.405 1.00 92.81 219 GLY A O 1
ATOM 1797 N N . ASN A 1 220 ? -13.269 -0.663 7.150 1.00 91.94 220 ASN A N 1
ATOM 1798 C CA . ASN A 1 220 ? -14.242 -0.563 8.247 1.00 91.94 220 ASN A CA 1
ATOM 1799 C C . ASN A 1 220 ? -14.153 -1.665 9.321 1.00 91.94 220 ASN A C 1
ATOM 1801 O O . ASN A 1 220 ? -15.126 -1.935 10.028 1.00 91.94 220 ASN A O 1
ATOM 1805 N N . ASN A 1 221 ? -12.987 -2.284 9.491 1.00 94.38 221 ASN A N 1
ATOM 1806 C CA . ASN A 1 221 ? -12.725 -3.253 10.550 1.00 94.38 221 ASN A CA 1
ATOM 1807 C C . ASN A 1 221 ? -11.948 -2.598 11.702 1.00 94.38 221 ASN A C 1
ATOM 1809 O O . ASN A 1 221 ? -10.731 -2.747 11.836 1.00 94.38 221 ASN A O 1
ATOM 1813 N N . THR A 1 222 ? -12.678 -1.866 12.543 1.00 94.19 222 THR A N 1
ATOM 1814 C CA . THR A 1 222 ? -12.116 -1.109 13.670 1.00 94.19 222 THR A CA 1
ATOM 1815 C C . THR A 1 222 ? -11.410 -2.002 14.696 1.00 94.19 222 THR A C 1
ATOM 1817 O O . THR A 1 222 ? -10.357 -1.630 15.208 1.00 94.19 222 THR A O 1
ATOM 1820 N N . GLU A 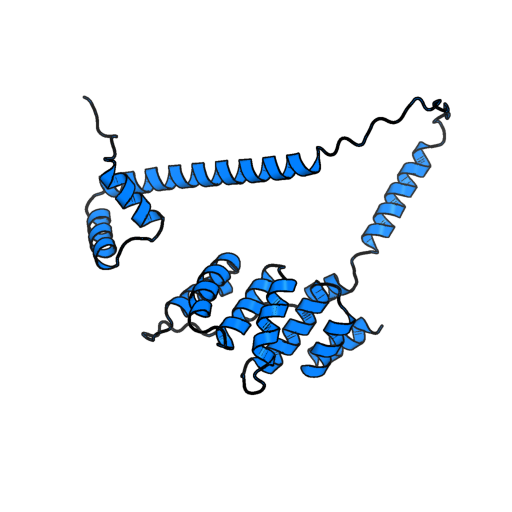1 223 ? -11.934 -3.199 14.974 1.00 94.88 223 GLU A N 1
ATOM 1821 C CA . GLU A 1 223 ? -11.331 -4.122 15.947 1.00 94.88 223 GLU A CA 1
ATOM 1822 C C . GLU A 1 223 ? -9.925 -4.559 15.517 1.00 94.88 223 GLU A C 1
ATOM 1824 O O . GLU A 1 223 ? -8.969 -4.443 16.290 1.00 94.88 223 GLU A O 1
ATOM 1829 N N . ALA A 1 224 ? -9.782 -5.001 14.262 1.00 95.81 224 ALA A N 1
ATOM 1830 C CA . ALA A 1 224 ? -8.485 -5.375 13.709 1.00 95.81 224 ALA A CA 1
ATOM 1831 C C . ALA A 1 224 ? -7.554 -4.160 13.597 1.00 95.81 224 ALA A C 1
ATOM 1833 O O . ALA A 1 224 ? -6.368 -4.271 13.910 1.00 95.81 224 ALA A O 1
ATOM 1834 N N . ALA A 1 225 ? -8.082 -2.992 13.210 1.00 96.56 225 ALA A N 1
ATOM 1835 C CA . ALA A 1 225 ? -7.302 -1.760 13.146 1.00 96.56 225 ALA A CA 1
ATOM 1836 C C . ALA A 1 225 ? -6.646 -1.444 14.502 1.00 96.56 225 ALA A C 1
ATOM 1838 O O . ALA A 1 225 ? -5.426 -1.281 14.576 1.00 96.56 225 ALA A O 1
ATOM 1839 N N . ILE A 1 226 ? -7.429 -1.466 15.588 1.00 96.31 226 ILE A N 1
ATOM 1840 C CA . ILE A 1 226 ? -6.938 -1.251 16.958 1.00 96.31 226 ILE A CA 1
ATOM 1841 C C . ILE A 1 226 ? -5.885 -2.299 17.344 1.00 96.31 226 ILE A C 1
ATOM 1843 O O . ILE A 1 226 ? -4.881 -1.952 17.971 1.00 96.31 226 ILE A O 1
ATOM 1847 N N . GLU A 1 227 ? -6.077 -3.574 16.988 1.00 97.06 227 GLU A N 1
ATOM 1848 C CA . GLU A 1 227 ? -5.092 -4.626 17.277 1.00 97.06 227 GLU A CA 1
ATOM 1849 C C . GLU A 1 227 ? -3.730 -4.315 16.640 1.00 97.06 227 GLU A C 1
ATOM 1851 O O . GLU A 1 227 ? -2.695 -4.391 17.309 1.00 97.06 227 GLU A O 1
ATOM 1856 N N . TYR A 1 228 ? -3.719 -3.940 15.360 1.00 97.31 228 TYR A N 1
ATOM 1857 C CA . TYR A 1 228 ? -2.482 -3.667 14.631 1.00 97.31 228 TYR A CA 1
ATOM 1858 C C . TYR A 1 228 ? -1.831 -2.339 15.035 1.00 97.31 228 TYR A C 1
ATOM 1860 O O . TYR A 1 228 ? -0.607 -2.294 15.187 1.00 97.31 228 TYR A O 1
ATOM 1868 N N . PHE A 1 229 ? -2.615 -1.303 15.349 1.00 97.62 229 PHE A N 1
ATOM 1869 C CA . PHE A 1 229 ? -2.083 -0.067 15.934 1.00 97.62 229 PHE A CA 1
ATOM 1870 C C . PHE A 1 229 ? -1.412 -0.311 17.292 1.00 97.62 229 PHE A C 1
ATOM 1872 O O . PHE A 1 229 ? -0.326 0.217 17.540 1.00 97.62 229 PHE A O 1
ATOM 1879 N N . LYS A 1 230 ? -1.973 -1.189 18.139 1.00 97.31 230 LYS A N 1
ATOM 1880 C CA . LYS A 1 230 ? -1.337 -1.593 19.408 1.00 97.31 230 LYS A CA 1
ATOM 1881 C C . LYS A 1 230 ? -0.007 -2.317 19.194 1.00 97.31 230 LYS A C 1
ATOM 1883 O O . LYS A 1 230 ? 0.910 -2.127 19.987 1.00 97.31 230 LYS A O 1
ATOM 1888 N N . LYS A 1 231 ? 0.120 -3.132 18.138 1.00 96.00 231 LYS A N 1
ATOM 1889 C CA . LYS A 1 231 ? 1.393 -3.797 17.792 1.00 96.00 231 LYS A CA 1
ATOM 1890 C C . LYS A 1 231 ? 2.454 -2.808 17.297 1.00 96.00 231 LYS A C 1
ATOM 1892 O O . LYS A 1 231 ? 3.629 -3.016 17.583 1.00 96.00 231 LYS A O 1
ATOM 1897 N N . ASN A 1 232 ? 2.052 -1.752 16.584 1.00 96.00 232 ASN A N 1
ATOM 1898 C CA . ASN A 1 232 ? 2.954 -0.678 16.159 1.00 96.00 232 ASN A CA 1
ATOM 1899 C C . ASN A 1 232 ? 3.400 0.223 17.332 1.00 96.00 232 ASN A C 1
ATOM 1901 O O . ASN A 1 232 ? 4.555 0.630 17.388 1.00 96.00 232 ASN A O 1
ATOM 1905 N N . ASN A 1 233 ? 2.502 0.536 18.275 1.00 93.94 233 ASN A N 1
ATOM 1906 C CA . ASN A 1 233 ? 2.802 1.275 19.514 1.00 93.94 233 ASN A CA 1
ATOM 1907 C C . ASN A 1 233 ? 3.466 2.664 19.322 1.00 93.94 233 ASN A C 1
ATOM 1909 O O . ASN A 1 233 ? 4.104 3.192 20.236 1.00 93.94 233 ASN A O 1
ATOM 1913 N N . SER A 1 234 ? 3.343 3.286 18.145 1.00 93.69 234 SER A N 1
ATOM 1914 C CA . SER A 1 234 ? 3.804 4.664 17.941 1.00 93.69 234 SER A CA 1
ATOM 1915 C C . SER A 1 234 ? 2.837 5.680 18.572 1.00 93.69 234 SER A C 1
ATOM 1917 O O . SER A 1 234 ? 1.653 5.377 18.745 1.00 93.69 234 SER A O 1
ATOM 1919 N N . PRO A 1 235 ? 3.289 6.914 18.875 1.00 95.31 235 PRO A N 1
ATOM 1920 C CA . PRO A 1 235 ? 2.399 7.976 19.348 1.00 95.31 235 PRO A CA 1
ATOM 1921 C C . PRO A 1 235 ? 1.198 8.208 18.422 1.00 95.31 235 PRO A C 1
ATOM 1923 O O . PRO A 1 235 ? 0.077 8.312 18.907 1.00 95.31 235 PRO A O 1
ATOM 1926 N N . LYS A 1 236 ? 1.425 8.179 17.100 1.00 92.94 236 LYS A N 1
ATOM 1927 C CA . LYS A 1 236 ? 0.382 8.335 16.076 1.00 92.94 236 LYS A CA 1
ATOM 1928 C C . LYS A 1 236 ? -0.650 7.203 16.145 1.00 92.94 236 LYS A C 1
ATOM 1930 O O . LYS A 1 236 ? -1.844 7.452 16.089 1.00 92.94 236 LYS A O 1
ATOM 1935 N N . SER A 1 237 ? -0.206 5.959 16.334 1.00 94.88 237 SER A N 1
ATOM 1936 C CA . SER A 1 237 ? -1.109 4.815 16.538 1.00 94.88 237 SER A CA 1
ATOM 1937 C C . SER A 1 237 ? -1.967 4.958 17.796 1.00 94.88 237 SER A C 1
ATOM 1939 O O . SER A 1 237 ? -3.148 4.625 17.771 1.00 94.88 237 SER A O 1
ATOM 1941 N N . ASN A 1 238 ? -1.398 5.461 18.894 1.00 94.75 238 ASN A N 1
ATOM 1942 C CA . ASN A 1 238 ? -2.130 5.648 20.150 1.00 94.75 238 ASN A CA 1
ATOM 1943 C C . ASN A 1 238 ? -3.173 6.773 20.063 1.00 94.75 238 ASN A C 1
ATOM 1945 O O . ASN A 1 238 ? -4.244 6.658 20.659 1.00 94.75 238 ASN A O 1
ATOM 1949 N N . GLU A 1 239 ? -2.875 7.828 19.305 1.00 94.56 239 GLU A N 1
ATOM 1950 C CA . GLU A 1 239 ? -3.819 8.904 18.988 1.00 94.56 239 GLU A CA 1
ATOM 1951 C C . GLU A 1 239 ? -5.027 8.353 18.219 1.00 94.56 239 GLU A C 1
ATOM 1953 O O . GLU A 1 239 ? -6.157 8.469 18.692 1.00 94.56 239 GLU A O 1
ATOM 1958 N N . ILE A 1 240 ? -4.776 7.601 17.139 1.00 93.44 240 ILE A N 1
ATOM 1959 C CA . ILE A 1 240 ? -5.829 6.944 16.348 1.00 93.44 240 ILE A CA 1
ATOM 1960 C C . ILE A 1 240 ? -6.675 6.001 17.216 1.00 93.44 240 ILE A C 1
ATOM 1962 O O . ILE A 1 240 ? -7.897 6.000 17.117 1.00 93.44 240 ILE A O 1
ATOM 1966 N N . ILE A 1 241 ? -6.054 5.194 18.085 1.00 94.50 241 ILE A N 1
ATOM 1967 C CA . ILE A 1 241 ? -6.793 4.287 18.983 1.00 94.50 241 ILE A CA 1
ATOM 1968 C C . ILE A 1 241 ? -7.730 5.065 19.913 1.00 94.50 241 ILE A C 1
ATOM 1970 O O . ILE A 1 241 ? -8.830 4.584 20.189 1.00 94.50 241 ILE A O 1
ATOM 1974 N N . SER A 1 242 ? -7.295 6.226 20.406 1.00 92.69 242 SER A N 1
ATOM 1975 C CA . SER A 1 242 ? -8.099 7.060 21.304 1.00 92.69 242 SER A CA 1
ATOM 1976 C C . SER A 1 242 ? -9.334 7.584 20.570 1.00 92.69 242 SER A C 1
ATOM 1978 O O . SER A 1 242 ? -10.444 7.354 21.033 1.00 92.69 242 SER A O 1
ATOM 1980 N N . GLU A 1 243 ? -9.158 8.126 19.361 1.00 91.44 243 GLU A N 1
ATOM 1981 C CA . GLU A 1 243 ? -10.271 8.597 18.519 1.00 91.44 243 GLU A CA 1
ATOM 1982 C C . GLU A 1 243 ? -11.224 7.485 18.058 1.00 91.44 243 GLU A C 1
ATOM 1984 O O . GLU A 1 243 ? -12.399 7.738 17.812 1.00 91.44 243 GLU A O 1
ATOM 1989 N N . LEU A 1 244 ? -10.743 6.243 17.937 1.00 88.75 244 LEU A N 1
ATOM 1990 C CA . LEU A 1 244 ? -11.587 5.083 17.621 1.00 88.75 244 LEU A CA 1
ATOM 1991 C C . LEU A 1 244 ? -12.362 4.539 18.827 1.00 88.75 244 LEU A C 1
ATOM 1993 O O . LEU A 1 244 ? -13.255 3.710 18.643 1.00 88.75 244 LEU A O 1
ATOM 1997 N N . SER A 1 245 ? -11.974 4.932 20.041 1.00 80.50 245 SER A N 1
ATOM 1998 C CA . SER A 1 245 ? -12.571 4.455 21.294 1.00 80.50 245 SER A CA 1
ATOM 1999 C C . SER A 1 245 ? -13.558 5.454 21.913 1.00 80.50 245 SER A C 1
ATOM 2001 O O . SER A 1 245 ? -14.258 5.072 22.854 1.00 80.50 245 SER A O 1
ATOM 2003 N N . ASP A 1 246 ? -13.594 6.689 21.401 1.00 68.12 246 ASP A N 1
ATOM 2004 C CA . ASP A 1 246 ? -14.495 7.783 21.795 1.00 68.12 246 ASP A CA 1
ATOM 2005 C C . ASP A 1 246 ? -15.843 7.734 21.043 1.00 68.12 246 ASP A C 1
ATOM 2007 O O . ASP A 1 246 ? -16.884 8.029 21.682 1.00 68.12 246 ASP A O 1
#

InterPro domains:
  IPR011990 Tetratricopeptide-like helical domain superfamily [G3DSA:1.25.40.10] (137-245)
  IPR011990 Tetratricopeptide-like helical domain superfamily [SSF48452] (137-231)
  IPR019734 Tetratricopeptide repeat [PF13174] (207-231)
  IPR019734 Tetratricopeptide repeat [PS50005] (206-239)

Foldseek 3Di:
DDDDPDQDPVLLVLLVCVLVVNDDPVSNVVVVVVCVVDVSSVVVSVVSNVVVVVVVVVVVVVVVVVVVVVVVPPPDDDDDDDDDDDDDPPPVPVVVVVCVVVVVVVVVVPPPLLVVLLVVQDDQDCADDLDPDPDDCPLLSVLSVCVNVLVLVSSLVSLVVVCVVPVLPLNSLQNNLSSCVSVLNLVSSLVSLVSNCVPVPDPCNLVSLQSNLSSCSSVVNNVSSLVSLVVSPDPSSVVSNVSSVD

Solvent-accessible surface area (backbone atoms only — not comparable to full-atom values): 14136 Å² total; per-residue (Å²): 143,81,89,90,83,80,77,49,69,71,55,48,53,49,46,48,29,58,78,68,71,68,56,53,74,72,57,45,53,54,50,51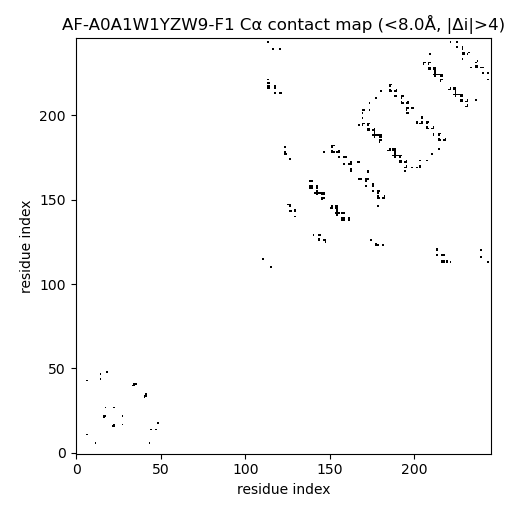,57,47,42,76,74,29,70,65,59,37,51,54,46,52,54,49,51,52,51,52,52,52,51,52,50,51,54,52,50,49,56,52,55,52,59,55,47,72,75,69,68,75,81,75,79,93,76,78,93,72,87,80,80,89,76,82,78,86,72,57,72,62,56,53,55,51,50,52,52,50,48,49,49,56,54,67,74,52,68,54,69,43,54,58,50,32,66,72,71,64,68,73,77,83,68,78,87,77,68,96,62,99,53,101,48,58,67,60,49,54,21,46,53,31,41,70,68,70,37,29,71,60,17,43,56,47,49,55,60,56,31,74,83,41,80,81,42,46,68,61,28,40,54,44,12,46,34,28,40,74,62,76,33,29,72,61,12,39,60,24,19,53,59,24,52,70,41,79,84,45,91,55,23,55,58,30,26,42,52,38,11,46,24,27,23,63,66,69,34,58,70,60,11,45,54,27,18,62,73,37,62,42,73,69,36,54,51,54,45,51,69,74,72,111

Sequence (246 aa):
METEHNISQELLETIERYLKHTMEPDELATFKTKLEKDPVLKNQVDDTAMIFSGIKKAVLKNKLDVLHSDLTENKAPNKGKTKVFKLNFKSLSIAASILILFGSFWVFNQQPSNEKLFEHYFEPDRGLETTMSQTDNYQFNDAMVDYKNLKYDLAIEKWEILLKNKPENDTLNYFLGSAYLANNKDIKAIDYFKKVVVNQQSSFTQDAYYYLGLAYLQGNNTEAAIEYFKKNNSPKSNEIISELSD